Protein AF-A0A956GZQ5-F1 (afdb_monomer_lite)

Secondary structure (DSSP, 8-state):
--------SGGGSTTHHHHHHHHHHHHHHHHHHH-SSS-GGGHHHHHHHHHHHHHHHHHHTT---SSSSHHHHHHS--GGG--HHHHHHHHHHHHHHHH--S---HHHHHHHHHHHHHHHHHHHHHHS-S--S-SSHHHHHHHHHHHHHHHHHHHHHHH----SB-SSEEEEEESSSSS-SPPEEEEES------TTS-SSTTS-SSS-EEEEE-----SS--EEEEEEE-SS-EEEEETTEEEEEESS--TTT---SEEEEEEE-

Radius of gyration: 36.57 Å; chains: 1; bounding box: 77×60×83 Å

Foldseek 3Di:
DDDDDPDPDLVPFFLSVLLVLLVVLLVVLVVLLPDPPRDNCVSLVSLLSNLLSLLNSCVRLVQDFPDSHNLSSLVGPRPLCPDVVSSVVLNVLNVCSVPDDDDDDSVNSVVSSVNSVVRSVSVCCSRSNDDPPPPVVCVVVVVVVCCVVVVVVVVVVVVPPPQADDAFKWKWKFLAQPPPDHTRTHHDNDPDDDQPQHAPDPVHHSPRMDMDIDGDDDDPDWDKDKDWWADVPADWDDDPNHTFDGQRDQDPVPRHGTTDMGIDTD

Structure (mmCIF, N/CA/C/O backbone):
data_AF-A0A956GZQ5-F1
#
_entry.id   AF-A0A956GZQ5-F1
#
loop_
_atom_site.group_PDB
_atom_site.id
_atom_site.type_symbol
_atom_site.label_atom_id
_atom_site.label_alt_id
_atom_site.label_comp_id
_atom_site.label_asym_id
_atom_site.label_entity_id
_atom_site.label_seq_id
_atom_site.pdbx_PDB_ins_code
_atom_site.Cartn_x
_atom_site.Cartn_y
_atom_site.Cartn_z
_atom_site.occupancy
_atom_site.B_iso_or_equiv
_atom_site.auth_seq_id
_atom_site.auth_comp_id
_atom_site.auth_asym_id
_atom_site.auth_atom_id
_atom_site.pdbx_PDB_model_num
ATOM 1 N N . MET A 1 1 ? -37.841 -27.015 36.465 1.00 39.06 1 MET A N 1
ATOM 2 C CA . MET A 1 1 ? -37.048 -25.766 36.419 1.00 39.06 1 MET A CA 1
ATOM 3 C C . MET A 1 1 ? -36.470 -25.635 35.020 1.00 39.06 1 MET A C 1
ATOM 5 O O . MET A 1 1 ? -35.537 -26.353 34.687 1.00 39.06 1 MET A O 1
ATOM 9 N N . ALA A 1 2 ? -37.103 -24.833 34.162 1.00 37.41 2 ALA A N 1
ATOM 10 C CA . ALA A 1 2 ? -36.635 -24.621 32.797 1.00 37.41 2 ALA A CA 1
ATOM 11 C C . ALA A 1 2 ? -35.455 -23.642 32.828 1.00 37.41 2 ALA A C 1
ATOM 13 O O . ALA A 1 2 ? -35.625 -22.486 33.207 1.00 37.41 2 ALA A O 1
ATOM 14 N N . ALA A 1 3 ? -34.265 -24.124 32.473 1.00 44.69 3 ALA A N 1
ATOM 15 C CA . ALA A 1 3 ? -33.096 -23.282 32.273 1.00 44.69 3 ALA A CA 1
ATOM 16 C C . ALA A 1 3 ? -33.361 -22.355 31.077 1.00 44.69 3 ALA A C 1
ATOM 18 O O . ALA A 1 3 ? -33.499 -22.811 29.939 1.00 44.69 3 ALA A O 1
ATOM 19 N N . THR A 1 4 ? -33.480 -21.059 31.346 1.00 41.28 4 THR A N 1
ATOM 20 C CA . THR A 1 4 ? -33.568 -20.005 30.338 1.00 41.28 4 THR A CA 1
ATOM 21 C C . THR A 1 4 ? -32.307 -20.045 29.483 1.00 41.28 4 THR A C 1
ATOM 23 O O . THR A 1 4 ? -31.194 -19.794 29.934 1.00 41.28 4 THR A O 1
ATOM 26 N N . LYS A 1 5 ? -32.487 -20.444 28.226 1.00 45.81 5 LYS A N 1
ATOM 27 C CA . LYS A 1 5 ? -31.436 -20.540 27.217 1.00 45.81 5 LYS A CA 1
ATOM 28 C C . LYS A 1 5 ? -30.941 -19.123 26.919 1.00 45.81 5 LYS A C 1
ATOM 30 O O . LYS A 1 5 ? -31.668 -18.354 26.297 1.00 45.81 5 LYS A O 1
ATOM 35 N N . GLU A 1 6 ? -29.739 -18.783 27.383 1.00 48.59 6 GLU A N 1
ATOM 36 C CA . GLU A 1 6 ? -29.129 -17.474 27.129 1.00 48.59 6 GLU A CA 1
ATOM 37 C C . GLU A 1 6 ? -29.106 -17.150 25.620 1.00 48.59 6 GLU A C 1
ATOM 39 O O . GLU A 1 6 ? -28.840 -18.038 24.793 1.00 48.59 6 GLU A O 1
ATOM 44 N N . PRO A 1 7 ? -29.397 -15.895 25.235 1.00 48.44 7 PRO A N 1
ATOM 45 C CA . PRO A 1 7 ? -29.453 -15.490 23.839 1.00 48.44 7 PRO A CA 1
ATOM 46 C C . PRO A 1 7 ? -28.076 -15.637 23.168 1.00 48.44 7 PRO A C 1
ATOM 48 O O . PRO A 1 7 ? -27.086 -15.035 23.574 1.00 48.44 7 PRO A O 1
ATOM 51 N N . ARG A 1 8 ? -28.003 -16.458 22.111 1.00 58.84 8 ARG A N 1
ATOM 52 C CA . ARG A 1 8 ? -26.746 -16.934 21.491 1.00 58.84 8 ARG A CA 1
ATOM 53 C C . ARG A 1 8 ? -26.055 -15.948 20.528 1.00 58.84 8 ARG A C 1
ATOM 55 O O . ARG A 1 8 ? -25.190 -16.370 19.766 1.00 58.84 8 ARG A O 1
ATOM 62 N N . GLY A 1 9 ? -26.399 -14.661 20.534 1.00 67.94 9 GLY A N 1
ATOM 63 C CA . GLY A 1 9 ? -25.821 -13.668 19.619 1.00 67.94 9 GLY A CA 1
ATOM 64 C C . GLY A 1 9 ? -25.492 -12.347 20.309 1.00 67.94 9 GLY A C 1
ATOM 65 O O . GLY A 1 9 ? -26.241 -11.908 21.175 1.00 67.94 9 GLY A O 1
ATOM 66 N N . LEU A 1 10 ? -24.395 -11.696 19.898 1.00 67.50 10 LEU A N 1
ATOM 67 C CA . LEU A 1 10 ? -24.017 -10.347 20.357 1.00 67.50 10 LEU A CA 1
ATOM 68 C C . LEU A 1 10 ? -25.160 -9.336 20.166 1.00 67.50 10 LEU A C 1
ATOM 70 O O . LEU A 1 10 ? -25.406 -8.529 21.051 1.00 67.50 10 LEU A O 1
ATOM 74 N N . SER A 1 11 ? -25.909 -9.458 19.065 1.00 71.44 11 SER A N 1
ATOM 75 C CA . SER A 1 11 ? -27.071 -8.621 18.738 1.00 71.44 11 SER A CA 1
ATOM 76 C C . SER A 1 11 ? -28.243 -8.732 19.708 1.00 71.44 11 SER A C 1
ATOM 78 O O . SER A 1 11 ? -29.084 -7.842 19.741 1.00 71.44 11 SER A O 1
ATOM 80 N N . ALA A 1 12 ? -28.311 -9.811 20.484 1.00 74.81 12 ALA A N 1
ATOM 81 C CA . ALA A 1 12 ? -29.378 -10.046 21.445 1.00 74.81 12 ALA A CA 1
ATOM 82 C C . ALA A 1 12 ? -28.996 -9.604 22.869 1.00 74.81 12 ALA A C 1
ATOM 84 O O . ALA A 1 12 ? -29.760 -9.831 23.807 1.00 74.81 12 ALA A O 1
ATOM 85 N N . ARG A 1 13 ? -27.815 -8.994 23.046 1.00 82.06 13 ARG A N 1
ATOM 86 C CA . ARG A 1 13 ? -27.407 -8.428 24.332 1.00 82.06 13 ARG A CA 1
ATOM 87 C C . ARG A 1 13 ? -28.081 -7.077 24.574 1.00 82.06 13 ARG A C 1
ATOM 89 O O . ARG A 1 13 ? -28.112 -6.252 23.657 1.00 82.06 13 ARG A O 1
ATOM 96 N N . PRO A 1 14 ? -28.565 -6.819 25.800 1.00 85.38 14 PRO A N 1
ATOM 97 C CA . PRO A 1 14 ? -29.096 -5.513 26.167 1.00 85.38 14 PRO A CA 1
ATOM 98 C C . PRO A 1 14 ? -28.073 -4.399 25.903 1.00 85.38 14 PRO A C 1
ATOM 100 O O . PRO A 1 14 ? -26.906 -4.527 26.269 1.00 85.38 14 PRO A O 1
ATOM 103 N N . GLY A 1 15 ? -28.503 -3.331 25.229 1.00 87.50 15 GLY A N 1
ATOM 104 C CA . GLY A 1 15 ? -27.670 -2.166 24.912 1.00 87.50 15 GLY A CA 1
ATOM 105 C C . GLY A 1 15 ? -26.736 -2.315 23.705 1.00 87.50 15 GLY A C 1
ATOM 106 O O . GLY A 1 15 ? -26.101 -1.338 23.320 1.00 87.50 15 GLY A O 1
ATOM 107 N N . TRP A 1 16 ? -26.654 -3.487 23.061 1.00 88.38 16 TRP A N 1
ATOM 108 C CA . TRP A 1 16 ? -25.771 -3.679 21.900 1.00 88.38 16 TRP A CA 1
ATOM 109 C C . TRP A 1 16 ? -26.168 -2.823 20.690 1.00 88.38 16 TRP A C 1
ATOM 111 O O . TRP A 1 16 ? -25.306 -2.222 20.054 1.00 88.38 16 TRP A O 1
ATOM 121 N N . SER A 1 17 ? -27.464 -2.738 20.376 1.00 89.00 17 SER A N 1
ATOM 122 C CA . SER A 1 17 ? -27.963 -1.909 19.270 1.00 89.00 17 SER A CA 1
ATOM 123 C C . SER A 1 17 ? -27.638 -0.429 19.466 1.00 89.00 17 SER A C 1
ATOM 125 O O . SER A 1 17 ? -27.215 0.238 18.524 1.00 89.00 17 SER A O 1
ATOM 127 N N . ASP A 1 18 ? -27.793 0.070 20.691 1.00 91.25 18 ASP A N 1
ATOM 128 C CA . ASP A 1 18 ? -27.530 1.470 21.022 1.00 91.25 18 ASP A CA 1
ATOM 129 C C . ASP A 1 18 ? -26.026 1.756 21.078 1.00 91.25 18 ASP A C 1
ATOM 131 O O . ASP A 1 18 ? -25.588 2.822 20.656 1.00 91.25 18 ASP A O 1
ATOM 135 N N . LEU A 1 19 ? -25.209 0.776 21.485 1.00 90.25 19 LEU A N 1
ATOM 136 C CA . LEU A 1 19 ? -23.753 0.868 21.388 1.00 90.25 19 LEU A CA 1
ATOM 137 C C . LEU A 1 19 ? -23.287 0.966 19.925 1.00 90.25 19 LEU A C 1
ATOM 139 O O . LEU A 1 19 ? -22.414 1.778 19.623 1.00 90.25 19 LEU A O 1
ATOM 143 N N . CYS A 1 20 ? -23.865 0.169 19.017 1.00 90.50 20 CYS A N 1
ATOM 144 C CA . CYS A 1 20 ? -23.585 0.281 17.582 1.00 90.50 20 CYS A CA 1
ATOM 145 C C . CYS A 1 20 ? -23.987 1.658 17.046 1.00 90.50 20 CYS A C 1
ATOM 147 O O . CYS A 1 20 ? -23.171 2.310 16.401 1.00 90.50 20 CYS A O 1
ATOM 149 N N . ARG A 1 21 ? -25.189 2.140 17.394 1.00 93.31 21 ARG A N 1
ATOM 150 C CA . ARG A 1 21 ? -25.633 3.493 17.033 1.00 93.31 21 ARG A CA 1
ATOM 151 C C . ARG A 1 21 ? -24.657 4.555 17.542 1.00 93.31 21 ARG A C 1
ATOM 153 O O . ARG A 1 21 ? -24.277 5.434 16.781 1.00 93.31 21 ARG A O 1
ATOM 160 N N . ALA A 1 22 ? -24.205 4.458 18.793 1.00 93.44 22 ALA A N 1
ATOM 161 C CA . ALA A 1 22 ? -23.206 5.375 19.332 1.00 93.44 22 ALA A CA 1
ATOM 162 C C . ALA A 1 22 ? -21.916 5.340 18.492 1.00 93.44 22 ALA A C 1
ATOM 164 O O . ALA A 1 22 ? -21.412 6.385 18.086 1.00 93.44 22 ALA A O 1
ATOM 165 N N . ALA A 1 23 ? -21.393 4.154 18.175 1.00 93.50 23 ALA A N 1
ATOM 166 C CA . ALA A 1 23 ? -20.194 4.025 17.349 1.00 93.50 23 ALA A CA 1
ATOM 167 C C . ALA A 1 23 ? -20.344 4.681 15.962 1.00 93.50 23 ALA A C 1
ATOM 169 O O . ALA A 1 23 ? -19.419 5.371 15.524 1.00 93.50 23 ALA A O 1
ATOM 170 N N . ASP A 1 24 ? -21.500 4.511 15.316 1.00 93.50 24 ASP A N 1
ATOM 171 C CA . ASP A 1 24 ? -21.804 5.102 14.009 1.00 93.50 24 ASP A CA 1
ATOM 172 C C . ASP A 1 24 ? -21.870 6.639 14.082 1.00 93.50 24 ASP A C 1
ATOM 174 O O . ASP A 1 24 ? -21.240 7.327 13.275 1.00 93.50 24 ASP A O 1
ATOM 178 N N . GLU A 1 25 ? -22.542 7.190 15.097 1.00 97.31 25 GLU A N 1
ATOM 179 C CA . GLU A 1 25 ? -22.639 8.641 15.316 1.00 97.31 25 GLU A CA 1
ATOM 180 C C . GLU A 1 25 ? -21.269 9.279 15.589 1.00 97.31 25 GLU A C 1
ATOM 182 O O . GLU A 1 25 ? -20.919 10.319 15.025 1.00 97.31 25 GLU A O 1
ATOM 187 N N . LEU A 1 26 ? -20.435 8.631 16.409 1.00 96.81 26 LEU A N 1
ATOM 188 C CA . LEU A 1 26 ? -19.075 9.113 16.650 1.00 96.81 26 LEU A CA 1
ATOM 189 C C . LEU A 1 26 ? -18.230 9.078 15.373 1.00 96.81 26 LEU A C 1
ATOM 191 O O . LEU A 1 26 ? -17.434 9.988 15.134 1.00 96.81 26 LEU A O 1
ATOM 195 N N . HIS A 1 27 ? -18.386 8.038 14.555 1.00 94.00 27 HIS A N 1
ATOM 196 C CA . HIS A 1 27 ? -17.662 7.938 13.296 1.00 94.00 27 HIS A CA 1
ATOM 197 C C . HIS A 1 27 ? -18.054 9.060 12.326 1.00 94.00 27 HIS A C 1
ATOM 199 O O . HIS A 1 27 ? -17.166 9.702 11.762 1.00 94.00 27 HIS A O 1
ATOM 205 N N . ALA A 1 28 ? -19.352 9.350 12.197 1.00 93.75 28 ALA A N 1
ATOM 206 C CA . ALA A 1 28 ? -19.848 10.467 11.396 1.00 93.75 28 ALA A CA 1
ATOM 207 C C . ALA A 1 28 ? -19.271 11.810 11.877 1.00 93.75 28 ALA A C 1
ATOM 209 O O . ALA A 1 28 ? -18.740 12.582 11.076 1.00 93.75 28 ALA A O 1
ATOM 210 N N . ALA A 1 29 ? -19.280 12.057 13.193 1.00 95.94 29 ALA A N 1
ATOM 211 C CA . ALA A 1 29 ? -18.689 13.261 13.777 1.00 95.94 29 ALA A CA 1
ATOM 212 C C . ALA A 1 29 ? -17.188 13.397 13.464 1.00 95.94 29 ALA A C 1
ATOM 214 O O . ALA A 1 29 ? -16.717 14.479 13.120 1.00 95.94 29 ALA A O 1
ATOM 215 N N . GLU A 1 30 ? -16.416 12.314 13.578 1.00 95.44 30 GLU A N 1
ATOM 216 C CA . GLU A 1 30 ? -14.976 12.340 13.308 1.00 95.44 30 GLU A CA 1
ATOM 217 C C . GLU A 1 30 ? -14.649 12.585 11.830 1.00 95.44 30 GLU A C 1
ATOM 219 O O . GLU A 1 30 ? -13.701 13.322 11.558 1.00 95.44 30 GLU A O 1
ATOM 224 N N . ILE A 1 31 ? -15.428 12.023 10.897 1.00 93.56 31 ILE A N 1
ATOM 225 C CA . ILE A 1 31 ? -15.284 12.294 9.456 1.00 93.56 31 ILE A CA 1
ATOM 226 C C . ILE A 1 31 ? -15.493 13.785 9.184 1.00 93.56 31 ILE A C 1
ATOM 228 O O . ILE A 1 31 ? -14.640 14.426 8.571 1.00 93.56 31 ILE A O 1
ATOM 232 N N . LEU A 1 32 ? -16.580 14.359 9.706 1.00 92.69 32 LEU A N 1
ATOM 233 C CA . LEU A 1 32 ? -16.893 15.780 9.528 1.00 92.69 32 LEU A CA 1
ATOM 234 C C . LEU A 1 32 ? -15.812 16.700 10.116 1.00 92.69 32 LEU A C 1
ATOM 236 O O . LEU A 1 32 ? -15.568 17.776 9.589 1.00 92.69 32 LEU A O 1
ATOM 240 N N . LEU A 1 33 ? -15.127 16.284 11.186 1.00 92.44 33 LEU A N 1
ATOM 241 C CA . LEU A 1 33 ? -14.029 17.053 11.792 1.00 92.44 33 LEU A CA 1
ATOM 242 C C . LEU A 1 33 ? -12.674 16.897 11.082 1.00 92.44 33 LEU A C 1
ATOM 244 O O . LEU A 1 33 ? -11.725 17.621 11.420 1.00 92.44 33 LEU A O 1
ATOM 248 N N . GLN A 1 34 ? -12.553 15.930 10.171 1.00 91.50 34 GLN A N 1
ATOM 249 C CA . GLN A 1 34 ? -11.381 15.731 9.313 1.00 91.50 34 GLN A CA 1
ATOM 250 C C . GLN A 1 34 ? -11.537 16.419 7.956 1.00 91.50 34 GLN A C 1
ATOM 252 O O . GLN A 1 34 ? -10.526 16.750 7.338 1.00 91.50 34 GLN A O 1
ATOM 257 N N . ASP A 1 35 ? -12.772 16.653 7.514 1.00 88.94 35 ASP A N 1
ATOM 258 C CA . ASP A 1 35 ? -13.066 17.390 6.292 1.00 88.94 35 ASP A CA 1
ATOM 259 C C . ASP A 1 35 ? -12.698 18.883 6.461 1.00 88.94 35 ASP A C 1
ATOM 261 O O . ASP A 1 35 ? -13.257 19.562 7.326 1.00 88.94 35 ASP A O 1
ATOM 265 N N . PRO A 1 36 ? -11.754 19.422 5.663 1.00 85.62 36 PRO A N 1
ATOM 266 C CA . PRO A 1 36 ? -11.340 20.821 5.760 1.00 85.62 36 PRO A CA 1
ATOM 267 C C . PRO A 1 36 ? -12.412 21.817 5.284 1.00 85.62 36 PRO A C 1
ATOM 269 O O . PRO A 1 36 ? -12.286 23.009 5.567 1.00 85.62 36 PRO A O 1
ATOM 272 N N . VAL A 1 37 ? -13.433 21.357 4.556 1.00 86.12 37 VAL A N 1
ATOM 273 C CA . VAL A 1 37 ? -14.519 22.183 4.001 1.00 86.12 37 VAL A CA 1
ATOM 274 C C . VAL A 1 37 ? -15.753 22.167 4.908 1.00 86.12 37 VAL A C 1
ATOM 276 O O . VAL A 1 37 ? -16.531 23.125 4.919 1.00 86.12 37 VAL A O 1
ATOM 279 N N . ALA A 1 38 ? -15.937 21.115 5.708 1.00 86.06 38 ALA A N 1
ATOM 280 C CA . ALA A 1 38 ? -17.057 21.018 6.633 1.00 86.06 38 ALA A CA 1
ATOM 281 C C . ALA A 1 38 ? -16.875 21.953 7.841 1.00 86.06 38 ALA A C 1
ATOM 283 O O . ALA A 1 38 ? -15.867 21.933 8.549 1.00 86.06 38 ALA A O 1
ATOM 284 N N . ALA A 1 39 ? -17.894 22.765 8.129 1.00 89.00 39 ALA A N 1
ATOM 285 C CA . ALA A 1 39 ? -17.895 23.594 9.329 1.00 89.00 39 ALA A CA 1
ATOM 286 C C . ALA A 1 39 ? -17.942 22.701 10.588 1.00 89.00 39 ALA A C 1
ATOM 288 O O . ALA A 1 39 ? -18.842 21.870 10.674 1.00 89.00 39 ALA A O 1
ATOM 289 N N . PRO A 1 40 ? -17.094 22.900 11.620 1.00 88.62 40 PRO A N 1
ATOM 290 C CA . PRO A 1 40 ? -17.037 22.018 12.795 1.00 88.62 40 PRO A CA 1
ATOM 291 C C . PRO A 1 40 ? -18.379 21.790 13.502 1.00 88.62 40 PRO A C 1
ATOM 293 O O . PRO A 1 40 ? -18.601 20.734 14.091 1.00 88.62 40 PRO A O 1
ATOM 296 N N . ARG A 1 41 ? -19.289 22.768 13.424 1.00 89.38 41 ARG A N 1
ATOM 297 C CA . ARG A 1 41 ? -20.652 22.684 13.967 1.00 89.38 41 ARG A CA 1
ATOM 298 C C . ARG A 1 41 ? -21.483 21.536 13.387 1.00 89.38 41 ARG A C 1
ATOM 300 O O . ARG A 1 41 ? -22.381 21.054 14.065 1.00 89.38 41 ARG A O 1
ATOM 307 N N . THR A 1 42 ? -21.189 21.057 12.176 1.00 92.50 42 THR A N 1
ATOM 308 C CA . THR A 1 42 ? -21.928 19.936 11.565 1.00 92.50 42 THR A CA 1
ATOM 309 C C . THR A 1 42 ? -21.724 18.626 12.326 1.00 92.50 42 THR A C 1
ATOM 311 O O . THR A 1 42 ? -22.604 17.773 12.312 1.00 92.50 42 THR A O 1
ATOM 314 N N . ALA A 1 43 ? -20.616 18.483 13.062 1.00 93.69 43 ALA A N 1
ATOM 315 C CA . ALA A 1 43 ? -20.360 17.327 13.919 1.00 93.69 43 ALA A CA 1
ATOM 316 C C . ALA A 1 43 ? -21.125 17.372 15.258 1.00 93.69 43 ALA A C 1
ATOM 318 O O . ALA A 1 43 ? -21.222 16.356 15.943 1.00 93.69 43 ALA A O 1
ATOM 319 N N . LEU A 1 44 ? -21.665 18.530 15.657 1.00 93.00 44 LEU A N 1
ATOM 320 C CA . LEU A 1 44 ? -22.360 18.716 16.934 1.00 93.00 44 LEU A CA 1
ATOM 321 C C . LEU A 1 44 ? -23.590 17.806 17.121 1.00 93.00 44 LEU A C 1
ATOM 323 O O . LEU A 1 44 ? -23.651 17.146 18.162 1.00 93.00 44 LEU A O 1
ATOM 327 N N . PRO A 1 45 ? -24.546 17.711 16.170 1.00 94.69 45 PRO A N 1
ATOM 328 C CA . PRO A 1 45 ? -25.686 16.802 16.314 1.00 94.69 45 PRO A CA 1
ATOM 329 C C . PRO A 1 45 ? -25.248 15.341 16.467 1.00 94.69 45 PRO A C 1
ATOM 331 O O . PRO A 1 45 ? -25.776 14.644 17.327 1.00 94.69 45 PRO A O 1
ATOM 334 N N . HIS A 1 46 ? -24.227 14.910 15.723 1.00 96.25 46 HIS A N 1
ATOM 335 C CA . HIS A 1 46 ? -23.671 13.559 15.818 1.00 96.25 46 HIS A CA 1
ATOM 336 C C . HIS A 1 46 ? -23.006 13.294 17.174 1.00 96.25 46 HIS A C 1
ATOM 338 O O . HIS A 1 46 ? -23.220 12.252 17.788 1.00 96.25 46 HIS A O 1
ATOM 344 N N . LEU A 1 47 ? -22.251 14.255 17.717 1.00 95.62 47 LEU A N 1
ATOM 345 C CA . LEU A 1 47 ? -21.690 14.116 19.064 1.00 95.62 47 LEU A CA 1
ATOM 346 C C . LEU A 1 47 ? -22.784 14.060 20.139 1.00 95.62 47 LEU A C 1
ATOM 348 O O . LEU A 1 47 ? -22.676 13.255 21.061 1.00 95.62 47 LEU A O 1
ATOM 352 N N . ARG A 1 48 ? -23.848 14.867 20.032 1.00 95.50 48 ARG A N 1
ATOM 353 C CA . ARG A 1 48 ? -24.999 14.799 20.955 1.00 95.50 48 ARG A CA 1
ATOM 354 C C . ARG A 1 48 ? -25.703 13.438 20.862 1.00 95.50 48 ARG A C 1
ATOM 356 O O . ARG A 1 48 ? -25.958 12.817 21.894 1.00 95.50 48 ARG A O 1
ATOM 363 N N . ALA A 1 49 ? -25.936 12.947 19.645 1.00 96.06 49 ALA A N 1
ATOM 364 C CA . ALA A 1 49 ? -26.539 11.639 19.392 1.00 96.06 49 ALA A CA 1
ATOM 365 C C . ALA A 1 49 ? -25.673 10.484 19.926 1.00 96.06 49 ALA A C 1
ATOM 367 O O . ALA A 1 49 ? -26.205 9.562 20.544 1.00 96.06 49 ALA A O 1
ATOM 368 N N . PHE A 1 50 ? -24.343 10.569 19.788 1.00 96.81 50 PHE A N 1
ATOM 369 C CA . PHE A 1 50 ? -23.406 9.626 20.406 1.00 96.81 50 PHE A CA 1
ATOM 370 C C . PHE A 1 50 ? -23.637 9.516 21.916 1.00 96.81 50 PHE A C 1
ATOM 372 O O . PHE A 1 50 ? -23.788 8.410 22.434 1.00 96.81 50 PHE A O 1
ATOM 379 N N . TRP A 1 51 ? -23.669 10.648 22.628 1.00 95.31 51 TRP A N 1
ATOM 380 C CA . TRP A 1 51 ? -23.802 10.644 24.087 1.00 95.31 51 TRP A CA 1
ATOM 381 C C . TRP A 1 51 ? -25.144 10.069 24.534 1.00 95.31 51 TRP A C 1
ATOM 383 O O . TRP A 1 51 ? -25.181 9.281 25.478 1.00 95.31 51 TRP A O 1
ATOM 393 N N . GLN A 1 52 ? -26.225 10.409 23.830 1.00 95.00 52 GLN A N 1
ATOM 394 C CA . GLN A 1 52 ? -27.557 9.848 24.075 1.00 95.00 52 GLN A CA 1
ATOM 395 C C . GLN A 1 52 ? -27.582 8.330 23.860 1.00 95.00 52 GLN A C 1
ATOM 397 O O . GLN A 1 52 ? -28.023 7.593 24.741 1.00 95.00 52 GLN A O 1
ATOM 402 N N . ALA A 1 53 ? -27.053 7.849 22.734 1.00 93.56 53 ALA A N 1
ATOM 403 C CA . ALA A 1 53 ? -27.004 6.422 22.426 1.00 93.56 53 ALA A CA 1
ATOM 404 C C . ALA A 1 53 ? -26.101 5.647 23.404 1.00 93.56 53 ALA A C 1
ATOM 406 O O . ALA A 1 53 ? -26.452 4.551 23.837 1.00 93.56 53 ALA A O 1
ATOM 407 N N . ALA A 1 54 ? -24.974 6.228 23.827 1.00 92.12 54 ALA A N 1
ATOM 408 C CA . ALA A 1 54 ? -24.091 5.630 24.828 1.00 92.12 54 ALA A CA 1
ATOM 409 C C . ALA A 1 54 ? -24.777 5.493 26.199 1.00 92.12 54 ALA A C 1
ATOM 411 O O . ALA A 1 54 ? -24.647 4.455 26.851 1.00 92.12 54 ALA A O 1
ATOM 412 N N . ALA A 1 55 ? -25.543 6.507 26.613 1.00 92.06 55 ALA A N 1
ATOM 413 C CA . ALA A 1 55 ? -26.317 6.467 27.850 1.00 92.06 55 ALA A CA 1
ATOM 414 C C . ALA A 1 55 ? -27.433 5.414 27.797 1.00 92.06 55 ALA A C 1
ATOM 416 O O . ALA A 1 55 ? -27.592 4.639 28.740 1.00 92.06 55 ALA A O 1
ATOM 417 N N . GLN A 1 56 ? -28.148 5.319 26.670 1.00 91.06 56 GLN A N 1
ATOM 418 C CA . GLN A 1 56 ? -29.156 4.280 26.428 1.00 91.06 56 GLN A CA 1
ATOM 419 C C . GLN A 1 56 ? -28.541 2.876 26.458 1.00 91.06 56 GLN A C 1
ATOM 421 O O . GLN A 1 56 ? -29.083 1.985 27.113 1.00 91.06 56 GLN A O 1
ATOM 426 N N . ALA A 1 57 ? -27.375 2.694 25.831 1.00 89.75 57 ALA A N 1
ATOM 427 C CA . ALA A 1 57 ? -26.641 1.433 25.853 1.00 89.75 57 ALA A CA 1
ATOM 428 C C . ALA A 1 57 ? -26.256 1.028 27.284 1.00 89.75 57 ALA A C 1
ATOM 430 O O . ALA A 1 57 ? -26.493 -0.110 27.693 1.00 89.75 57 ALA A O 1
ATOM 431 N N . GLY A 1 58 ? -25.705 1.965 28.063 1.00 87.69 58 GLY A N 1
ATOM 432 C CA . GLY A 1 58 ? -25.351 1.743 29.465 1.00 87.69 58 GLY A CA 1
ATOM 433 C C . GLY A 1 58 ? -26.566 1.425 30.338 1.00 87.69 58 GLY A C 1
ATOM 434 O O . GLY A 1 58 ? -26.528 0.472 31.118 1.00 87.69 58 GLY A O 1
ATOM 435 N N . ALA A 1 59 ? -27.664 2.166 30.176 1.00 86.19 59 ALA A N 1
ATOM 436 C CA . ALA A 1 59 ? -28.912 1.931 30.898 1.00 86.19 59 ALA A CA 1
ATOM 437 C C . ALA A 1 59 ? -29.503 0.547 30.584 1.00 86.19 59 ALA A C 1
ATOM 439 O O . ALA A 1 59 ? -29.837 -0.204 31.502 1.00 86.19 59 ALA A O 1
ATOM 440 N N . ALA A 1 60 ? -29.556 0.166 29.304 1.00 86.00 60 ALA A N 1
ATOM 441 C CA . ALA A 1 60 ? -30.024 -1.150 28.874 1.00 86.00 60 ALA A CA 1
ATOM 442 C C . ALA A 1 60 ? -29.129 -2.288 29.394 1.00 86.00 60 ALA A C 1
ATOM 444 O O . ALA A 1 60 ? -29.628 -3.362 29.723 1.00 86.00 60 ALA A O 1
ATOM 445 N N . ALA A 1 61 ? -27.823 -2.045 29.537 1.00 82.56 61 ALA A N 1
ATOM 446 C CA . ALA A 1 61 ? -26.871 -2.976 30.141 1.00 82.56 61 ALA A CA 1
ATOM 447 C C . ALA A 1 61 ? -26.928 -3.023 31.686 1.00 82.56 61 ALA A C 1
ATOM 449 O O . ALA A 1 61 ? -26.072 -3.647 32.314 1.00 82.56 61 ALA A O 1
ATOM 450 N N . GLY A 1 62 ? -27.915 -2.372 32.315 1.00 80.19 62 GLY A N 1
ATOM 451 C CA . GLY A 1 62 ? -28.107 -2.373 33.769 1.00 80.19 62 GLY A CA 1
ATOM 452 C C . GLY A 1 62 ? -27.185 -1.416 34.528 1.00 80.19 62 GLY A C 1
ATOM 453 O O . GLY A 1 62 ? -27.103 -1.486 35.751 1.00 80.19 62 GLY A O 1
ATOM 454 N N . GLN A 1 63 ? -26.500 -0.507 33.831 1.00 77.50 63 GLN A N 1
ATOM 455 C CA . GLN A 1 63 ? -25.575 0.465 34.419 1.00 77.50 63 GLN A CA 1
ATOM 456 C C . GLN A 1 63 ? -26.260 1.814 34.728 1.00 77.50 63 GLN A C 1
ATOM 458 O O . GLN A 1 63 ? -25.709 2.877 34.445 1.00 77.50 63 GLN A O 1
ATOM 463 N N . ALA A 1 64 ? -27.498 1.764 35.224 1.00 63.03 64 ALA A N 1
ATOM 464 C CA . ALA A 1 64 ? -28.465 2.859 35.152 1.00 63.03 64 ALA A CA 1
ATOM 465 C C . ALA A 1 64 ? -28.079 4.147 35.915 1.00 63.03 64 ALA A C 1
ATOM 467 O O . ALA A 1 64 ? -27.593 4.104 37.046 1.00 63.03 64 ALA A O 1
ATOM 468 N N . GLY A 1 65 ? -28.380 5.290 35.282 1.00 60.25 65 GLY A N 1
ATOM 469 C CA . GLY A 1 65 ? -28.669 6.572 35.937 1.00 60.25 65 GLY A CA 1
ATOM 470 C C . GLY A 1 65 ? -30.177 6.724 36.188 1.00 60.25 65 GLY A C 1
ATOM 471 O O . GLY A 1 65 ? -30.949 5.845 35.808 1.00 60.25 65 GLY A O 1
ATOM 472 N N . ALA A 1 66 ? -30.599 7.812 36.839 1.00 55.66 66 ALA A N 1
ATOM 473 C CA . ALA A 1 66 ? -32.011 8.041 37.178 1.00 55.66 66 ALA A CA 1
ATOM 474 C C . ALA A 1 66 ? -32.920 8.140 35.936 1.00 55.66 66 ALA A C 1
ATOM 476 O O . ALA A 1 66 ? -34.028 7.612 35.957 1.00 55.66 66 ALA A O 1
ATOM 477 N N . ASP A 1 67 ? -32.403 8.724 34.850 1.00 64.75 67 ASP A N 1
ATOM 478 C CA . ASP A 1 67 ? -33.053 8.829 33.547 1.00 64.75 67 ASP A CA 1
ATOM 479 C C . ASP A 1 67 ? -32.109 8.257 32.471 1.00 64.75 67 ASP A C 1
ATOM 481 O O . ASP A 1 67 ? -30.890 8.254 32.631 1.00 64.75 67 ASP A O 1
ATOM 485 N N . ALA A 1 68 ? -32.607 7.782 31.325 1.00 68.69 68 ALA A N 1
ATOM 486 C CA . ALA A 1 68 ? -31.746 7.280 30.234 1.00 68.69 68 ALA A CA 1
ATOM 487 C C . ALA A 1 68 ? -30.939 8.393 29.509 1.00 68.69 68 ALA A C 1
ATOM 489 O O . ALA A 1 68 ? -30.541 8.238 28.354 1.00 68.69 68 ALA A O 1
ATOM 490 N N . GLY A 1 69 ? -30.739 9.538 30.170 1.00 86.56 69 GLY A N 1
ATOM 491 C CA . GLY A 1 69 ? -30.029 10.709 29.676 1.00 86.56 69 GLY A CA 1
ATOM 492 C C . GLY A 1 69 ? -28.534 10.695 30.036 1.00 86.56 69 GLY A C 1
ATOM 493 O O . GLY A 1 69 ? -28.169 10.189 31.103 1.00 86.56 69 GLY A O 1
ATOM 494 N N . PRO A 1 70 ? -27.661 11.294 29.201 1.00 90.38 70 PRO A N 1
ATOM 495 C CA . PRO A 1 70 ? -26.209 11.241 29.388 1.00 90.38 70 PRO A CA 1
ATOM 496 C C . PRO A 1 70 ? -25.716 11.816 30.716 1.00 90.38 70 PRO A C 1
ATOM 498 O O . PRO A 1 70 ? -24.840 11.221 31.337 1.00 90.38 70 PRO A O 1
ATOM 501 N N . GLU A 1 71 ? -26.279 12.937 31.176 1.00 90.94 71 GLU A N 1
ATOM 502 C CA . GLU A 1 71 ? -25.847 13.563 32.432 1.00 90.94 71 GLU A CA 1
ATOM 503 C C . GLU A 1 71 ? -26.126 12.675 33.643 1.00 90.94 71 GLU A C 1
ATOM 505 O O . GLU A 1 71 ? -25.200 12.310 34.367 1.00 90.94 71 GLU A O 1
ATOM 510 N N . SER A 1 72 ? -27.383 12.261 33.821 1.00 88.50 72 SER A N 1
ATOM 511 C CA . SER A 1 72 ? -27.779 11.438 34.969 1.00 88.50 72 SER A CA 1
ATOM 512 C C . SER A 1 72 ? -27.063 10.080 34.988 1.00 88.50 72 SER A C 1
ATOM 514 O O . SER A 1 72 ? -26.740 9.548 36.052 1.00 88.50 72 SER A O 1
ATOM 516 N N . TRP A 1 73 ? -26.749 9.537 33.808 1.00 88.94 73 TRP A N 1
ATOM 517 C CA . TRP A 1 73 ? -25.979 8.308 33.666 1.00 88.94 73 TRP A CA 1
ATOM 518 C C . TRP A 1 73 ? -24.514 8.475 34.097 1.00 88.94 73 TRP A C 1
ATOM 520 O O . TRP A 1 73 ? -23.985 7.623 34.813 1.00 88.94 73 TRP A O 1
ATOM 530 N N . LEU A 1 74 ? -23.860 9.580 33.721 1.00 88.81 74 LEU A N 1
ATOM 531 C CA . LEU A 1 74 ? -22.481 9.879 34.130 1.00 88.81 74 LEU A CA 1
ATOM 532 C C . LEU A 1 74 ? -22.373 10.236 35.625 1.00 88.81 74 LEU A C 1
ATOM 534 O O . LEU A 1 74 ? -21.366 9.919 36.272 1.00 88.81 74 LEU A O 1
ATOM 538 N N . GLU A 1 75 ? -23.397 10.879 36.187 1.00 87.62 75 GLU A N 1
ATOM 539 C CA . GLU A 1 75 ? -23.478 11.199 37.618 1.00 87.62 75 GLU A CA 1
ATOM 540 C C . GLU A 1 75 ? -23.624 9.934 38.482 1.00 87.62 75 GLU A C 1
ATOM 542 O O . GLU A 1 75 ? -23.049 9.855 39.576 1.00 87.62 75 GLU A O 1
ATOM 547 N N . GLY A 1 76 ? -24.284 8.899 37.950 1.00 80.25 76 GLY A N 1
ATOM 548 C CA . GLY A 1 76 ? -24.425 7.586 38.578 1.00 80.25 76 GLY A CA 1
ATOM 549 C C . GLY A 1 76 ? -23.089 6.908 38.911 1.00 80.25 76 GLY A C 1
ATOM 550 O O . GLY A 1 76 ? -22.087 7.059 38.212 1.00 80.25 76 GLY A O 1
ATOM 551 N N . ALA A 1 77 ? -23.055 6.132 40.001 1.00 69.25 77 ALA A N 1
ATOM 552 C CA . ALA A 1 77 ? -21.860 5.437 40.492 1.00 69.25 77 ALA A CA 1
ATOM 553 C C . ALA A 1 77 ? -21.495 4.202 39.639 1.00 69.25 77 ALA A C 1
ATOM 555 O O . ALA A 1 77 ? -21.511 3.069 40.112 1.00 69.25 77 ALA A O 1
ATOM 556 N N . ASN A 1 78 ? -21.153 4.424 38.370 1.00 73.50 78 ASN A N 1
ATOM 557 C CA . ASN A 1 78 ? -20.822 3.368 37.421 1.00 73.50 78 ASN A CA 1
ATOM 558 C C . ASN A 1 78 ? -19.300 3.179 37.299 1.00 73.50 78 ASN A C 1
ATOM 560 O O . ASN A 1 78 ? -18.590 4.008 36.723 1.00 73.50 78 ASN A O 1
ATOM 564 N N . ALA A 1 79 ? -18.801 2.060 37.832 1.00 71.25 79 ALA A N 1
ATOM 565 C CA . ALA A 1 79 ? -17.380 1.715 37.814 1.00 71.25 79 ALA A CA 1
ATOM 566 C C . ALA A 1 79 ? -16.816 1.512 36.393 1.00 71.25 79 ALA A C 1
ATOM 568 O O . ALA A 1 79 ? -15.635 1.783 36.170 1.00 71.25 79 ALA A O 1
ATOM 569 N N . ALA A 1 80 ? -17.646 1.110 35.420 1.00 72.62 80 ALA A N 1
ATOM 570 C CA . ALA A 1 80 ? -17.227 0.900 34.030 1.00 72.62 80 ALA A CA 1
ATOM 571 C C . ALA A 1 80 ? -16.809 2.206 33.326 1.00 72.62 80 ALA A C 1
ATOM 573 O O . ALA A 1 80 ? -15.983 2.203 32.411 1.00 72.62 80 ALA A O 1
ATOM 574 N N . LEU A 1 81 ? -17.327 3.350 33.785 1.00 78.12 81 LEU A N 1
ATOM 575 C CA . LEU A 1 81 ? -17.019 4.671 33.224 1.00 78.12 81 LEU A CA 1
ATOM 576 C C . LEU A 1 81 ? -15.701 5.240 33.771 1.00 78.12 81 LEU A C 1
ATOM 578 O O . LEU A 1 81 ? -15.095 6.130 33.162 1.00 78.12 81 LEU A O 1
ATOM 582 N N . GLY A 1 82 ? -15.196 4.669 34.868 1.00 84.25 82 GLY A N 1
ATOM 583 C CA . GLY A 1 82 ? -13.934 5.029 35.503 1.00 84.25 82 GLY A CA 1
ATOM 584 C C . GLY A 1 82 ? -14.091 5.735 36.850 1.00 84.25 82 GLY A C 1
ATOM 585 O O . GLY A 1 82 ? -15.125 5.651 37.514 1.00 84.25 82 GLY A O 1
ATOM 586 N N . SER A 1 83 ? -13.031 6.423 37.281 1.00 88.62 83 SER A N 1
ATOM 587 C CA . SER A 1 83 ? -13.012 7.130 38.568 1.00 88.62 83 SER A CA 1
ATOM 588 C C . SER A 1 83 ? -14.010 8.296 38.601 1.00 88.62 83 SER A C 1
ATOM 590 O O . SER A 1 83 ? -14.444 8.796 37.564 1.00 88.62 83 SER A O 1
ATOM 592 N N . ALA A 1 84 ? -14.351 8.785 39.799 1.00 86.56 84 ALA A N 1
ATOM 593 C CA . ALA A 1 84 ? -15.229 9.951 39.950 1.00 86.56 84 ALA A CA 1
ATOM 594 C C . ALA A 1 84 ? -14.701 11.195 39.206 1.00 86.56 84 ALA A C 1
ATOM 596 O O . ALA A 1 84 ? -15.484 11.933 38.614 1.00 86.56 84 ALA A O 1
ATOM 597 N N . GLY A 1 85 ? -13.375 11.389 39.176 1.00 89.31 85 GLY A N 1
ATOM 598 C CA . GLY A 1 85 ? -12.741 12.451 38.389 1.00 89.31 85 GLY A CA 1
ATOM 599 C C . GLY A 1 85 ? -12.970 12.276 36.887 1.00 89.31 85 GLY A C 1
ATOM 600 O O . GLY A 1 85 ? -13.410 13.208 36.225 1.00 89.31 85 GLY A O 1
ATOM 601 N N . GLN A 1 86 ? -12.790 11.058 36.367 1.00 89.81 86 GLN A N 1
ATOM 602 C CA . GLN A 1 86 ? -13.038 10.763 34.951 1.00 89.81 86 GLN A CA 1
ATOM 603 C C . GLN A 1 86 ? -14.506 10.976 34.566 1.00 89.81 86 GLN A C 1
ATOM 605 O O . GLN A 1 86 ? -14.781 11.539 33.511 1.00 89.81 86 GLN A O 1
ATOM 610 N N . ARG A 1 87 ? -15.455 10.574 35.420 1.00 90.38 87 ARG A N 1
ATOM 611 C CA . ARG A 1 87 ? -16.887 10.829 35.188 1.00 90.38 87 ARG A CA 1
ATOM 612 C C . ARG A 1 87 ? -17.203 12.326 35.171 1.00 90.38 87 ARG A C 1
ATOM 614 O O . ARG A 1 87 ? -17.931 12.773 34.291 1.00 90.38 87 ARG A O 1
ATOM 621 N N . LYS A 1 88 ? -16.596 13.111 36.070 1.00 91.88 88 LYS A N 1
ATOM 622 C CA . LYS A 1 88 ? -16.724 14.578 36.087 1.00 91.88 88 LYS A CA 1
ATOM 623 C C . LYS A 1 88 ? -16.177 15.224 34.808 1.00 91.88 88 LYS A C 1
ATOM 625 O O . LYS A 1 88 ? -16.810 16.133 34.277 1.00 91.88 88 LYS A O 1
ATOM 630 N N . ASP A 1 89 ? -15.049 14.737 34.293 1.00 92.88 89 ASP A N 1
ATOM 631 C CA . ASP A 1 89 ? -14.477 15.223 33.032 1.00 92.88 89 ASP A CA 1
ATOM 632 C C . ASP A 1 89 ? -15.393 14.914 31.836 1.00 92.88 89 ASP A C 1
ATOM 634 O O . ASP A 1 89 ? -15.620 15.776 30.987 1.00 92.88 89 ASP A O 1
ATOM 638 N N . LEU A 1 90 ? -15.968 13.706 31.779 1.00 93.06 90 LEU A N 1
ATOM 639 C CA . LEU A 1 90 ? -16.939 13.334 30.742 1.00 93.06 90 LEU A CA 1
ATOM 640 C C . LEU A 1 90 ? -18.209 14.193 30.830 1.00 93.06 90 LEU A C 1
ATOM 642 O O . LEU A 1 90 ? -18.698 14.666 29.806 1.00 93.06 90 LEU A O 1
ATOM 646 N N . LEU A 1 91 ? -18.698 14.463 32.043 1.00 93.06 91 LEU A N 1
ATOM 647 C CA . LEU A 1 91 ? -19.868 15.314 32.271 1.00 93.06 91 LEU A CA 1
ATOM 648 C C . LEU A 1 91 ? -19.628 16.751 31.790 1.00 93.06 91 LEU A C 1
ATOM 650 O O . LEU A 1 91 ? -20.511 17.357 31.187 1.00 93.06 91 LEU A O 1
ATOM 654 N N . ALA A 1 92 ? -18.415 17.281 31.979 1.00 93.56 92 ALA A N 1
ATOM 655 C CA . ALA A 1 92 ? -18.038 18.585 31.437 1.00 93.56 92 ALA A CA 1
ATOM 656 C C . ALA A 1 92 ? -18.093 18.613 29.899 1.00 93.56 92 ALA A C 1
ATOM 658 O O . ALA A 1 92 ? -18.468 19.629 29.317 1.00 93.56 92 ALA A O 1
ATOM 659 N N . HIS A 1 93 ? -17.759 17.502 29.230 1.00 94.12 93 HIS A N 1
ATOM 660 C CA . HIS A 1 93 ? -17.889 17.394 27.778 1.00 94.12 93 HIS A CA 1
ATOM 661 C C . HIS A 1 93 ? -19.348 17.350 27.313 1.00 94.12 93 HIS A C 1
ATOM 663 O O . HIS A 1 93 ? -19.644 17.995 26.310 1.00 94.12 93 HIS A O 1
ATOM 669 N N . VAL A 1 94 ? -20.229 16.629 28.014 1.00 93.19 94 VAL A N 1
ATOM 670 C CA . VAL A 1 94 ? -21.672 16.578 27.705 1.00 93.19 94 VAL A CA 1
ATOM 671 C C . VAL A 1 94 ? -22.302 17.961 27.855 1.00 93.19 94 VAL A C 1
ATOM 673 O O . VAL A 1 94 ? -22.841 18.483 26.884 1.00 93.19 94 VAL A O 1
ATOM 676 N N . ARG A 1 95 ? -22.126 18.599 29.018 1.00 92.56 95 ARG A N 1
ATOM 677 C CA . ARG A 1 95 ? -22.673 19.936 29.310 1.00 92.56 95 ARG A CA 1
ATOM 678 C C . ARG A 1 95 ? -22.225 20.981 28.307 1.00 92.56 95 ARG A C 1
ATOM 680 O O . ARG A 1 95 ? -23.033 21.749 27.802 1.00 92.56 95 ARG A O 1
ATOM 687 N N . ALA A 1 96 ? -20.934 20.971 27.978 1.00 90.69 96 ALA A N 1
ATOM 688 C CA . ALA A 1 96 ? -20.408 21.858 26.956 1.00 90.69 96 ALA A CA 1
ATOM 689 C C . ALA A 1 96 ? -21.134 21.648 25.620 1.00 90.69 96 ALA A C 1
ATOM 691 O O . ALA A 1 96 ? -21.581 22.618 25.026 1.00 90.69 96 ALA A O 1
ATOM 692 N N . LEU A 1 97 ? -21.319 20.404 25.161 1.00 90.38 97 LEU A N 1
ATOM 693 C CA . LEU A 1 97 ? -22.014 20.124 23.898 1.00 90.38 97 LEU A CA 1
ATOM 694 C C . LEU A 1 97 ? -23.473 20.589 23.885 1.00 90.38 97 LEU A C 1
ATOM 696 O O . LEU A 1 97 ? -23.973 20.895 22.807 1.00 90.38 97 LEU A O 1
ATOM 700 N N . GLU A 1 98 ? -24.156 20.675 25.023 1.00 86.69 98 GLU A N 1
ATOM 701 C CA . GLU A 1 98 ? -25.535 21.178 25.099 1.00 86.69 98 GLU A CA 1
ATOM 702 C C . GLU A 1 98 ? -25.611 22.705 25.025 1.00 86.69 98 GLU A C 1
ATOM 704 O O . GLU A 1 98 ? -26.494 23.240 24.360 1.00 86.69 98 GLU A O 1
ATOM 709 N N . THR A 1 99 ? -24.650 23.408 25.626 1.00 83.56 99 THR A N 1
ATOM 710 C CA . THR A 1 99 ? -24.629 24.881 25.677 1.00 83.56 99 THR A CA 1
ATOM 711 C C . THR A 1 99 ? -23.996 25.551 24.457 1.00 83.56 99 THR A C 1
ATOM 713 O O . THR A 1 99 ? -23.966 26.775 24.370 1.00 83.56 99 THR A O 1
ATOM 716 N N . LEU A 1 100 ? -23.404 24.773 23.551 1.00 76.81 100 LEU A N 1
ATOM 717 C CA . LEU A 1 100 ? -22.695 25.295 22.384 1.00 76.81 100 LEU A CA 1
ATOM 718 C C . LEU A 1 100 ? -23.673 25.667 21.263 1.00 76.81 100 LEU A C 1
ATOM 720 O O . LEU A 1 100 ? -24.388 24.785 20.786 1.00 76.81 100 LEU A O 1
ATOM 724 N N . ASP A 1 101 ? -23.650 26.938 20.831 1.00 65.38 101 ASP A N 1
ATOM 725 C CA . ASP A 1 101 ? -24.520 27.427 19.749 1.00 65.38 101 ASP A CA 1
ATOM 726 C C . ASP A 1 101 ? -23.766 27.774 18.444 1.00 65.38 101 ASP A C 1
ATOM 728 O O . ASP A 1 101 ? -24.084 27.165 17.429 1.00 65.38 101 ASP A O 1
ATOM 732 N N . GLU A 1 102 ? -22.722 28.628 18.391 1.00 60.44 102 GLU A N 1
ATOM 733 C CA . GLU A 1 102 ? -22.218 29.062 17.054 1.00 60.44 102 GLU A CA 1
ATOM 734 C C . GLU A 1 102 ? -20.696 29.225 16.823 1.00 60.44 102 GLU A C 1
ATOM 736 O O . GLU A 1 102 ? -20.257 29.026 15.689 1.00 60.44 102 GLU A O 1
ATOM 741 N N . GLU A 1 103 ? -19.843 29.473 17.827 1.00 62.44 103 GLU A N 1
ATOM 742 C CA . GLU A 1 103 ? -18.401 29.737 17.599 1.00 62.44 103 GLU A CA 1
ATOM 743 C C . GLU A 1 103 ? -17.478 28.658 18.187 1.00 62.44 103 GLU A C 1
ATOM 745 O O . GLU A 1 103 ? -16.895 28.805 19.261 1.00 62.44 103 GLU A O 1
ATOM 750 N N . LEU A 1 104 ? -17.321 27.542 17.473 1.00 67.25 104 LEU A N 1
ATOM 751 C CA . LEU A 1 104 ? -16.470 26.434 17.915 1.00 67.25 104 LEU A CA 1
ATOM 752 C C . LEU A 1 104 ? -15.169 26.329 17.128 1.00 67.25 104 LEU A C 1
ATOM 754 O O . LEU A 1 104 ? -15.169 26.121 15.913 1.00 67.25 104 LEU A O 1
ATOM 758 N N . SER A 1 105 ? -14.044 26.340 17.847 1.00 83.62 105 SER A N 1
ATOM 759 C CA . SER A 1 105 ? -12.756 25.981 17.258 1.00 83.62 105 SER A CA 1
ATOM 760 C C . SER A 1 105 ? -12.739 24.491 16.873 1.00 83.62 105 SER A C 1
ATOM 762 O O . SER A 1 105 ? -13.113 23.641 17.693 1.00 83.62 105 SER A O 1
ATOM 764 N N . PRO A 1 106 ? -12.197 24.120 15.694 1.00 85.19 106 PRO A N 1
ATOM 765 C CA . PRO A 1 106 ? -11.965 22.720 15.325 1.00 85.19 106 PRO A CA 1
ATOM 766 C C . PRO A 1 106 ? -11.189 21.929 16.391 1.00 85.19 106 PRO A C 1
ATOM 768 O O . PRO A 1 106 ? -11.375 20.723 16.557 1.00 85.19 106 PRO A O 1
ATOM 771 N N . VAL A 1 107 ? -10.311 22.600 17.144 1.00 90.06 107 VAL A N 1
ATOM 772 C CA . VAL A 1 107 ? -9.535 21.984 18.231 1.00 90.06 107 VAL A CA 1
ATOM 773 C C . VAL A 1 107 ? -10.437 21.570 19.394 1.00 90.06 107 VAL A C 1
ATOM 775 O O . VAL A 1 107 ? -10.281 20.465 19.918 1.00 90.06 107 VAL A O 1
ATOM 778 N N . GLN A 1 108 ? -11.400 22.416 19.772 1.00 89.94 108 GLN A N 1
ATOM 779 C CA . GLN A 1 108 ? -12.356 22.114 20.839 1.00 89.94 108 GLN A CA 1
ATOM 780 C C . GLN A 1 108 ? -13.245 20.936 20.439 1.00 89.94 108 GLN A C 1
ATOM 782 O O . GLN A 1 108 ? -13.324 19.961 21.184 1.00 89.94 108 GLN A O 1
ATOM 787 N N . MET A 1 109 ? -13.812 20.944 19.228 1.00 91.44 109 MET A N 1
ATOM 788 C CA . MET A 1 109 ? -14.657 19.837 18.754 1.00 91.44 109 MET A CA 1
ATOM 789 C C . MET A 1 109 ? -13.911 18.502 18.698 1.00 91.44 109 MET A C 1
ATOM 791 O O . MET A 1 109 ? -14.411 17.484 19.182 1.00 91.44 109 MET A O 1
ATOM 795 N N . ARG A 1 110 ? -12.658 18.503 18.224 1.00 94.00 110 ARG A N 1
ATOM 796 C CA . ARG A 1 110 ? -11.808 17.301 18.255 1.00 94.00 110 ARG A CA 1
ATOM 797 C C . ARG A 1 110 ? -11.519 16.814 19.676 1.00 94.00 110 ARG A C 1
ATOM 799 O O . ARG A 1 110 ? -11.375 15.609 19.880 1.00 94.00 110 ARG A O 1
ATOM 806 N N . ARG A 1 111 ? -11.455 17.707 20.670 1.00 94.12 111 ARG A N 1
ATOM 807 C CA . ARG A 1 111 ? -11.325 17.320 22.085 1.00 94.12 111 ARG A CA 1
ATOM 808 C C . ARG A 1 111 ? -12.570 16.569 22.572 1.00 94.12 111 ARG A C 1
ATOM 810 O O . ARG A 1 111 ? -12.410 15.531 23.209 1.00 94.12 111 ARG A O 1
ATOM 817 N N . HIS A 1 112 ? -13.776 17.035 22.233 1.00 94.94 112 HIS A N 1
ATOM 818 C CA . HIS A 1 112 ? -15.026 16.333 22.567 1.00 94.94 112 HIS A CA 1
ATOM 819 C C . HIS A 1 112 ? -15.110 14.958 21.885 1.00 94.94 112 HIS A C 1
ATOM 821 O O . HIS A 1 112 ? -15.397 13.966 22.555 1.00 94.94 112 HIS A O 1
ATOM 827 N N . ALA A 1 113 ? -14.764 14.867 20.596 1.00 95.69 113 ALA A N 1
ATOM 828 C CA . ALA A 1 113 ? -14.738 13.594 19.869 1.00 95.69 113 ALA A CA 1
ATOM 829 C C . ALA A 1 113 ? -13.741 12.584 20.479 1.00 95.69 113 ALA A C 1
ATOM 831 O O . ALA A 1 113 ? -14.061 11.410 20.652 1.00 95.69 113 ALA A O 1
ATOM 832 N N . ARG A 1 114 ? -12.549 13.032 20.902 1.00 96.25 114 ARG A N 1
ATOM 833 C CA . ARG A 1 114 ? -11.569 12.166 21.593 1.00 96.25 114 ARG A CA 1
ATOM 834 C C . ARG A 1 114 ? -12.082 11.639 22.936 1.00 96.25 114 ARG A C 1
ATOM 836 O O . ARG A 1 114 ? -11.817 10.482 23.273 1.00 96.25 114 ARG A O 1
ATOM 843 N N . ALA A 1 115 ? -12.802 12.463 23.699 1.00 94.62 115 ALA A N 1
ATOM 844 C CA . ALA A 1 115 ? -13.424 12.033 24.951 1.00 94.62 115 ALA A CA 1
ATOM 845 C C . ALA A 1 115 ? -14.494 10.957 24.692 1.00 94.62 115 ALA A C 1
ATOM 847 O O . ALA A 1 115 ? -14.457 9.898 25.320 1.00 94.62 115 ALA A O 1
ATOM 848 N N . ALA A 1 116 ? -15.357 11.178 23.694 1.00 95.06 116 ALA A N 1
ATOM 849 C CA . ALA A 1 116 ? -16.347 10.206 23.232 1.00 95.06 116 ALA A CA 1
ATOM 850 C C . ALA A 1 116 ? -15.703 8.877 22.789 1.00 95.06 116 ALA A C 1
ATOM 852 O O . ALA A 1 116 ? -16.091 7.806 23.254 1.00 95.06 116 ALA A O 1
ATOM 853 N N . ARG A 1 117 ? -14.633 8.933 21.985 1.00 95.25 117 ARG A N 1
ATOM 854 C CA . ARG A 1 117 ? -13.865 7.752 21.549 1.00 95.25 117 ARG A CA 1
ATOM 855 C C . ARG A 1 117 ? -13.273 6.966 22.715 1.00 95.25 117 ARG A C 1
ATOM 857 O O . ARG A 1 117 ? -13.300 5.736 22.712 1.00 95.25 117 ARG A O 1
ATOM 864 N N . THR A 1 118 ? -12.740 7.672 23.709 1.00 92.00 118 THR A N 1
ATOM 865 C CA . THR A 1 118 ? -12.168 7.054 24.912 1.00 92.00 118 THR A CA 1
ATOM 866 C C . THR A 1 118 ? -13.242 6.342 25.729 1.00 92.00 118 THR A C 1
ATOM 868 O O . THR A 1 118 ? -12.997 5.250 26.238 1.00 92.00 118 THR A O 1
ATOM 871 N N . LEU A 1 119 ? -14.434 6.935 25.835 1.00 91.00 119 LEU A N 1
ATOM 872 C CA . LEU A 1 119 ? -15.569 6.302 26.494 1.00 91.00 119 LEU A CA 1
ATOM 873 C C . LEU A 1 119 ? -16.046 5.062 25.730 1.00 91.00 119 LEU A C 1
ATOM 875 O O . LEU A 1 119 ? -16.183 4.001 26.336 1.00 91.00 119 LEU A O 1
ATOM 879 N N . LEU A 1 120 ? -16.241 5.164 24.413 1.00 91.12 120 LEU A N 1
ATOM 880 C CA . LEU A 1 120 ? -16.692 4.045 23.582 1.00 91.12 120 LEU A CA 1
ATOM 881 C C . LEU A 1 120 ? -15.771 2.825 23.735 1.00 91.12 120 LEU A C 1
ATOM 883 O O . LEU A 1 120 ? -16.247 1.717 23.959 1.00 91.12 120 LEU A O 1
ATOM 887 N N . ALA A 1 121 ? -14.453 3.042 23.738 1.00 88.56 121 ALA A N 1
ATOM 888 C CA . ALA A 1 121 ? -13.466 1.980 23.936 1.00 88.56 121 ALA A CA 1
ATOM 889 C C . ALA A 1 121 ? -13.568 1.270 25.303 1.00 88.56 121 ALA A C 1
ATOM 891 O O . ALA A 1 121 ? -13.121 0.129 25.429 1.00 88.56 121 ALA A O 1
ATOM 892 N N . LYS A 1 122 ? -14.131 1.929 26.327 1.00 86.75 122 LYS A N 1
ATOM 893 C CA . LYS A 1 122 ? -14.429 1.317 27.632 1.00 86.75 122 LYS A CA 1
ATOM 894 C C . LYS A 1 122 ? -15.762 0.568 27.629 1.00 86.75 122 LYS A C 1
ATOM 896 O O . LYS A 1 122 ? -15.850 -0.484 28.245 1.00 86.75 122 LYS A O 1
ATOM 901 N N . LEU A 1 123 ? -16.777 1.081 26.933 1.00 85.81 123 LEU A N 1
ATOM 902 C CA . LEU A 1 123 ? -18.107 0.458 26.870 1.00 85.81 123 LEU A CA 1
ATOM 903 C C . LEU A 1 123 ? -18.138 -0.792 25.987 1.00 85.81 123 LEU A C 1
ATOM 905 O O . LEU A 1 123 ? -18.826 -1.756 26.313 1.00 85.81 123 LEU A O 1
ATOM 909 N N . GLU A 1 124 ? -17.385 -0.792 24.884 1.00 86.38 124 GLU A N 1
ATOM 910 C CA . GLU A 1 124 ? -17.289 -1.917 23.948 1.00 86.38 124 GLU A CA 1
ATOM 911 C C . GLU A 1 124 ? -17.032 -3.275 24.628 1.00 86.38 124 GLU A C 1
ATOM 913 O O . GLU A 1 124 ? -17.801 -4.204 24.373 1.00 86.38 124 GLU A O 1
ATOM 918 N N . PRO A 1 125 ? -16.012 -3.442 25.496 1.00 82.31 125 PRO A N 1
ATOM 919 C CA . PRO A 1 125 ? -15.775 -4.716 26.173 1.00 82.31 125 PRO A CA 1
ATOM 920 C C . PRO A 1 125 ? -16.821 -5.064 27.242 1.00 82.31 125 PRO A C 1
ATOM 922 O O . PRO A 1 125 ? -16.992 -6.247 27.534 1.00 82.31 125 PRO A O 1
ATOM 925 N N . GLU A 1 126 ? -17.510 -4.076 27.815 1.00 83.44 126 GLU A N 1
ATOM 926 C CA . GLU A 1 126 ? -18.498 -4.275 28.885 1.00 83.44 126 GLU A CA 1
ATOM 927 C C . GLU A 1 126 ? -19.858 -4.714 28.321 1.00 83.44 126 GLU A C 1
ATOM 929 O O . GLU A 1 126 ? -20.441 -5.695 28.776 1.00 83.44 126 GLU A O 1
ATOM 934 N N . ILE A 1 127 ? -20.340 -4.039 27.273 1.00 80.12 127 ILE A N 1
ATOM 935 C CA . ILE A 1 127 ? -21.657 -4.285 26.656 1.00 80.12 127 ILE A CA 1
ATOM 936 C C . ILE A 1 127 ? -21.532 -5.287 25.497 1.00 80.12 127 ILE A C 1
ATOM 938 O O . ILE A 1 127 ? -22.269 -6.272 25.398 1.00 80.12 127 ILE A O 1
ATOM 942 N N . GLY A 1 128 ? -20.530 -5.091 24.637 1.00 70.00 128 GLY A N 1
ATOM 943 C CA . GLY A 1 128 ? -20.181 -6.014 23.555 1.00 70.00 128 GLY A CA 1
ATOM 944 C C . GLY A 1 128 ? -19.522 -7.304 24.030 1.00 70.00 128 GLY A C 1
ATOM 945 O O . GLY A 1 128 ? -19.391 -8.263 23.268 1.00 70.00 128 GLY A O 1
ATOM 946 N N . GLY A 1 129 ? -19.163 -7.375 25.312 1.00 66.81 129 GLY A N 1
ATOM 947 C CA . GLY A 1 129 ? -18.366 -8.440 25.907 1.00 66.81 129 GLY A CA 1
ATOM 948 C C . GLY A 1 129 ? -16.960 -8.520 25.330 1.00 66.81 129 GLY A C 1
ATOM 949 O O . GLY A 1 129 ? -16.556 -7.744 24.465 1.00 66.81 129 GLY A O 1
ATOM 950 N N . GLN A 1 130 ? -16.207 -9.514 25.812 1.00 49.69 130 GLN A N 1
ATOM 951 C CA . GLN A 1 130 ? -14.862 -9.802 25.320 1.00 49.69 130 GLN A CA 1
ATOM 952 C C . GLN A 1 130 ? -14.881 -9.791 23.783 1.00 49.69 130 GLN A C 1
ATOM 954 O O . GLN A 1 130 ? -15.627 -10.586 23.195 1.00 49.69 130 GLN A O 1
ATOM 959 N N . PRO A 1 131 ? -14.083 -8.929 23.119 1.00 47.56 131 PRO A N 1
ATOM 960 C CA . PRO A 1 131 ? -14.001 -8.950 21.669 1.00 47.56 131 PRO A CA 1
ATOM 961 C C . PRO A 1 131 ? -13.686 -10.384 21.272 1.00 47.56 131 PRO A C 1
ATOM 963 O O . PRO A 1 131 ? -12.793 -10.976 21.890 1.00 47.56 131 PRO A O 1
ATOM 966 N N . LEU A 1 132 ? -14.423 -10.943 20.292 1.00 41.62 132 LEU A N 1
ATOM 967 C CA . LEU A 1 132 ? -14.163 -12.275 19.732 1.00 41.62 132 LEU A CA 1
ATOM 968 C C . LEU A 1 132 ? -12.658 -12.490 19.761 1.00 41.62 132 LEU A C 1
ATOM 970 O O . LEU A 1 132 ? -11.925 -11.711 19.144 1.00 41.62 132 LEU A O 1
ATOM 974 N N . ARG A 1 133 ? -12.231 -13.446 20.595 1.00 40.41 133 ARG A N 1
ATOM 975 C CA . ARG A 1 133 ? -10.870 -13.671 21.102 1.00 40.41 133 ARG A CA 1
ATOM 976 C C . ARG A 1 133 ? -9.917 -14.012 19.945 1.00 40.41 133 ARG A C 1
ATOM 978 O O . ARG A 1 133 ? -9.434 -15.127 19.821 1.00 40.41 133 ARG A O 1
ATOM 985 N N . ARG A 1 134 ? -9.724 -13.066 19.025 1.00 42.16 134 ARG A N 1
ATOM 986 C CA . ARG A 1 134 ? -9.075 -13.191 17.710 1.00 42.16 134 ARG A CA 1
ATOM 987 C C . ARG A 1 134 ? -8.575 -11.850 17.145 1.00 42.16 134 ARG A C 1
ATOM 989 O O . ARG A 1 134 ? -8.159 -11.819 15.991 1.00 42.16 134 ARG A O 1
ATOM 996 N N . ARG A 1 135 ? -8.523 -10.754 17.923 1.00 44.59 135 ARG A N 1
ATOM 997 C CA . ARG A 1 135 ? -7.952 -9.467 17.445 1.00 44.59 135 ARG A CA 1
ATOM 998 C C . ARG A 1 135 ? -6.640 -8.994 18.085 1.00 44.59 135 ARG A C 1
ATOM 1000 O O . ARG A 1 135 ? -5.970 -8.177 17.466 1.00 44.59 135 ARG A O 1
ATOM 1007 N N . ARG A 1 136 ? -6.171 -9.557 19.210 1.00 40.12 136 ARG A N 1
ATOM 1008 C CA . ARG A 1 136 ? -4.808 -9.256 19.727 1.00 40.12 136 ARG A CA 1
ATOM 1009 C C . ARG A 1 136 ? -3.697 -10.160 19.174 1.00 40.12 136 ARG A C 1
ATOM 1011 O O . ARG A 1 136 ? -2.575 -9.697 19.033 1.00 40.12 136 ARG A O 1
ATOM 1018 N N . ARG A 1 137 ? -4.006 -11.387 18.729 1.00 41.88 137 ARG A N 1
ATOM 1019 C CA . ARG A 1 137 ? -3.042 -12.256 18.012 1.00 41.88 137 ARG A CA 1
ATOM 1020 C C . ARG A 1 137 ? -2.868 -11.921 16.524 1.00 41.88 137 ARG A C 1
ATOM 1022 O O . ARG A 1 137 ? -1.939 -12.417 15.908 1.00 41.88 137 ARG A O 1
ATOM 1029 N N . ARG A 1 138 ? -3.717 -11.059 15.949 1.00 46.34 138 ARG A N 1
ATOM 1030 C CA . ARG A 1 138 ? -3.640 -10.655 14.533 1.00 46.34 138 ARG A CA 1
ATOM 1031 C C . ARG A 1 138 ? -2.958 -9.312 14.280 1.00 46.34 138 ARG A C 1
ATOM 1033 O O . ARG A 1 138 ? -2.746 -8.996 13.124 1.00 46.34 138 ARG A O 1
ATOM 1040 N N . ARG A 1 139 ? -2.570 -8.536 15.298 1.00 46.53 139 ARG A N 1
ATOM 1041 C CA . ARG A 1 139 ? -1.759 -7.329 15.048 1.00 46.53 139 ARG A CA 1
ATOM 1042 C C . ARG A 1 139 ? -0.282 -7.671 14.866 1.00 46.53 139 ARG A C 1
ATOM 1044 O O . ARG A 1 139 ? 0.291 -7.183 13.916 1.00 46.53 139 ARG A O 1
ATOM 1051 N N . LEU A 1 140 ? 0.271 -8.607 15.644 1.00 48.00 140 LEU A N 1
ATOM 1052 C CA . LEU A 1 140 ? 1.638 -9.102 15.425 1.00 48.00 140 LEU A CA 1
ATOM 1053 C C . LEU A 1 140 ? 1.753 -10.041 14.212 1.00 48.00 140 LEU A C 1
ATOM 1055 O O . LEU A 1 140 ? 2.685 -9.888 13.442 1.00 48.00 140 LEU A O 1
ATOM 1059 N N . LEU A 1 141 ? 0.793 -10.946 13.967 1.00 50.59 141 LEU A N 1
ATOM 1060 C CA . LEU A 1 141 ? 0.794 -11.762 12.736 1.00 50.59 141 LEU A CA 1
ATOM 1061 C C . LEU A 1 141 ? 0.316 -11.002 11.488 1.00 50.59 141 LEU A C 1
ATOM 1063 O O . LEU A 1 141 ? 0.664 -11.384 10.381 1.00 50.59 141 LEU A O 1
ATOM 1067 N N . GLY A 1 142 ? -0.489 -9.950 11.648 1.00 50.38 142 GLY A N 1
ATOM 1068 C CA . GLY A 1 142 ? -1.017 -9.161 10.534 1.00 50.38 142 GLY A CA 1
ATOM 1069 C C . GLY A 1 142 ? -0.039 -8.102 10.048 1.00 50.38 142 GLY A C 1
ATOM 1070 O O . GLY A 1 142 ? 0.117 -7.974 8.846 1.00 50.38 142 GLY A O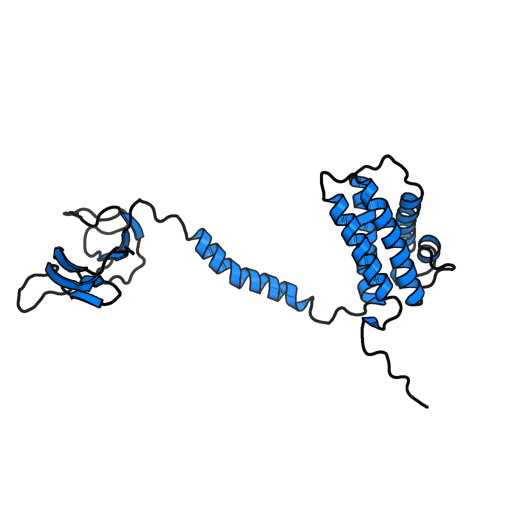 1
ATOM 1071 N N . THR A 1 143 ? 0.670 -7.391 10.934 1.00 53.47 143 THR A N 1
ATOM 1072 C CA . THR A 1 143 ? 1.747 -6.488 10.493 1.00 53.47 143 THR A CA 1
ATOM 1073 C C . THR A 1 143 ? 2.962 -7.273 10.026 1.00 53.47 143 THR A C 1
ATOM 1075 O O . THR A 1 143 ? 3.515 -6.916 9.001 1.00 53.47 143 THR A O 1
ATOM 1078 N N . LEU A 1 144 ? 3.338 -8.372 10.694 1.00 54.31 144 LEU A N 1
ATOM 1079 C CA . LEU A 1 144 ? 4.416 -9.241 10.214 1.00 54.31 144 LEU A CA 1
ATOM 1080 C C . LEU A 1 144 ? 4.039 -9.919 8.896 1.00 54.31 144 LEU A C 1
ATOM 1082 O O . LEU A 1 144 ? 4.891 -10.030 8.037 1.00 54.31 144 LEU A O 1
ATOM 1086 N N . GLY A 1 145 ? 2.776 -10.322 8.714 1.00 59.56 145 GLY A N 1
ATOM 1087 C CA . GLY A 1 145 ? 2.268 -10.889 7.463 1.00 59.56 145 GLY A CA 1
ATOM 1088 C C . GLY A 1 145 ? 2.192 -9.864 6.334 1.00 59.56 145 GLY A C 1
ATOM 1089 O O . GLY A 1 145 ? 2.670 -10.146 5.250 1.00 59.56 145 GLY A O 1
ATOM 1090 N N . VAL A 1 146 ? 1.674 -8.659 6.595 1.00 64.25 146 VAL A N 1
ATOM 1091 C CA . VAL A 1 146 ? 1.629 -7.561 5.614 1.00 64.25 146 VAL A CA 1
ATOM 1092 C C . VAL A 1 146 ? 3.032 -7.062 5.280 1.00 64.25 146 VAL A C 1
ATOM 1094 O O . VAL A 1 146 ? 3.299 -6.786 4.123 1.00 64.25 146 VAL A O 1
ATOM 1097 N N . VAL A 1 147 ? 3.950 -6.996 6.247 1.00 65.50 147 VAL A N 1
ATOM 1098 C CA . VAL A 1 147 ? 5.369 -6.712 5.991 1.00 65.50 147 VAL A CA 1
ATOM 1099 C C . VAL A 1 147 ? 6.023 -7.889 5.265 1.00 65.50 147 VAL A C 1
ATOM 1101 O O . VAL A 1 147 ? 6.738 -7.651 4.318 1.00 65.50 147 VAL A O 1
ATOM 1104 N N . LEU A 1 148 ? 5.745 -9.154 5.584 1.00 73.94 148 LEU A N 1
ATOM 1105 C CA . LEU A 1 148 ? 6.264 -10.300 4.816 1.00 73.94 148 LEU A CA 1
ATOM 1106 C C . LEU A 1 148 ? 5.719 -10.365 3.386 1.00 73.94 148 LEU A C 1
ATOM 1108 O O . LEU A 1 148 ? 6.414 -10.880 2.521 1.00 73.94 148 LEU A O 1
ATOM 1112 N N . THR A 1 149 ? 4.507 -9.868 3.121 1.00 70.75 149 THR A N 1
ATOM 1113 C CA . THR A 1 149 ? 3.934 -9.830 1.765 1.00 70.75 149 THR A CA 1
ATOM 1114 C C . THR A 1 149 ? 4.319 -8.566 1.008 1.00 70.75 149 THR A C 1
ATOM 1116 O O . THR A 1 149 ? 4.618 -8.633 -0.177 1.00 70.75 149 THR A O 1
ATOM 1119 N N . LEU A 1 150 ? 4.321 -7.408 1.671 1.00 76.38 150 LEU A N 1
ATOM 1120 C CA . LEU A 1 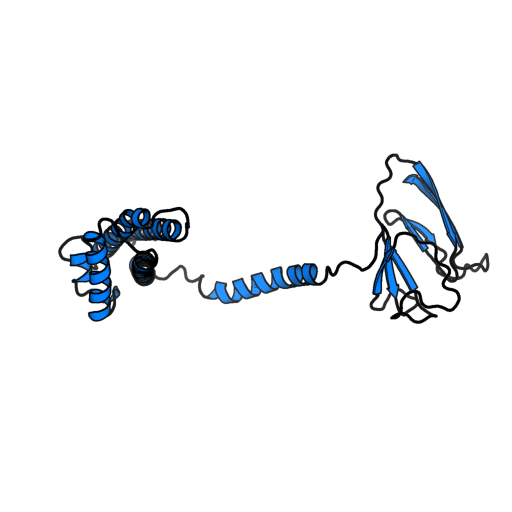150 ? 4.623 -6.124 1.044 1.00 76.38 150 LEU A CA 1
ATOM 1121 C C . LEU A 1 150 ? 6.103 -5.781 1.085 1.00 76.38 150 LEU A C 1
ATOM 1123 O O . LEU A 1 150 ? 6.501 -4.980 0.270 1.00 76.38 150 LEU A O 1
ATOM 1127 N N . ALA A 1 151 ? 6.937 -6.341 1.962 1.00 76.88 151 ALA A N 1
ATOM 1128 C CA . ALA A 1 151 ? 8.381 -6.098 1.931 1.00 76.88 151 ALA A CA 1
ATOM 1129 C C . ALA A 1 151 ? 9.067 -6.722 0.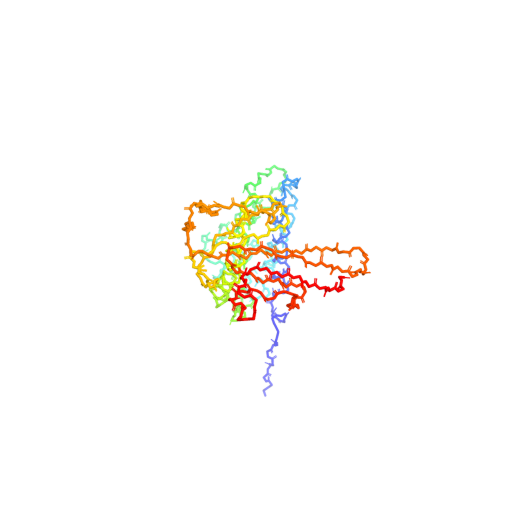716 1.00 76.88 151 ALA A C 1
ATOM 1131 O O . ALA A 1 151 ? 9.897 -6.027 0.161 1.00 76.88 151 ALA A O 1
ATOM 1132 N N . PRO A 1 152 ? 8.761 -7.945 0.238 1.00 74.06 152 PRO A N 1
ATOM 1133 C CA . PRO A 1 152 ? 9.320 -8.418 -1.024 1.00 74.06 152 PRO A CA 1
ATOM 1134 C C . PRO A 1 152 ? 8.748 -7.654 -2.220 1.00 74.06 152 PRO A C 1
ATOM 1136 O O . PRO A 1 152 ? 9.484 -7.428 -3.163 1.00 74.06 152 PRO A O 1
ATOM 1139 N N . VAL A 1 153 ? 7.492 -7.189 -2.173 1.00 75.00 153 VAL A N 1
ATOM 1140 C CA . VAL A 1 153 ? 6.917 -6.329 -3.228 1.00 75.00 153 VAL A CA 1
ATOM 1141 C C . VAL A 1 153 ? 7.516 -4.924 -3.192 1.00 75.00 153 VAL A C 1
ATOM 1143 O O . VAL A 1 153 ? 7.880 -4.396 -4.222 1.00 75.00 153 VAL A O 1
ATOM 1146 N N . ALA A 1 154 ? 7.675 -4.317 -2.023 1.00 71.38 154 ALA A N 1
ATOM 1147 C CA . ALA A 1 154 ? 8.310 -3.019 -1.848 1.00 71.38 154 ALA A CA 1
ATOM 1148 C C . ALA A 1 154 ? 9.813 -3.109 -2.104 1.00 71.38 154 ALA A C 1
ATOM 1150 O O . ALA A 1 154 ? 10.362 -2.184 -2.667 1.00 71.38 154 ALA A O 1
ATOM 1151 N N . ALA A 1 155 ? 10.475 -4.214 -1.753 1.00 66.50 155 ALA A N 1
ATOM 1152 C CA . ALA A 1 155 ? 11.844 -4.497 -2.162 1.00 66.50 155 ALA A CA 1
ATOM 1153 C C . ALA A 1 155 ? 11.912 -4.705 -3.673 1.00 66.50 155 ALA A C 1
ATOM 1155 O O . ALA A 1 155 ? 12.807 -4.160 -4.277 1.00 66.50 155 ALA A O 1
ATOM 1156 N N . TYR A 1 156 ? 10.961 -5.397 -4.302 1.00 67.88 156 TYR A N 1
ATOM 1157 C CA . TYR A 1 156 ? 10.873 -5.502 -5.760 1.00 67.88 156 TYR A CA 1
ATOM 1158 C C . TYR A 1 156 ? 10.670 -4.122 -6.409 1.00 67.88 156 TYR A C 1
ATOM 1160 O O . TYR A 1 156 ? 11.395 -3.792 -7.331 1.00 67.88 156 TYR A O 1
ATOM 1168 N N . LEU A 1 157 ? 9.797 -3.268 -5.865 1.00 66.00 157 LEU A N 1
ATOM 1169 C CA . LEU A 1 157 ? 9.566 -1.892 -6.333 1.00 66.00 157 LEU A CA 1
ATOM 1170 C C . LEU A 1 157 ? 10.726 -0.928 -6.005 1.00 66.00 157 LEU A C 1
ATOM 1172 O O . LEU A 1 157 ? 10.910 0.062 -6.698 1.00 66.00 157 LEU A O 1
ATOM 1176 N N . LEU A 1 158 ? 11.505 -1.183 -4.948 1.00 61.78 158 LEU A N 1
ATOM 1177 C CA . LEU A 1 158 ? 12.719 -0.428 -4.593 1.00 61.78 158 LEU A CA 1
ATOM 1178 C C . LEU A 1 158 ? 13.963 -0.947 -5.339 1.00 61.78 158 LEU A C 1
ATOM 1180 O O . LEU A 1 158 ? 14.938 -0.213 -5.468 1.00 61.78 158 LEU A O 1
ATOM 1184 N N . VAL A 1 159 ? 13.946 -2.209 -5.784 1.00 55.06 159 VAL A N 1
ATOM 1185 C CA . VAL A 1 159 ? 14.984 -2.887 -6.587 1.00 55.06 159 VAL A CA 1
ATOM 1186 C C . VAL A 1 159 ? 14.684 -2.788 -8.085 1.00 55.06 159 VAL A C 1
ATOM 1188 O O . VAL A 1 159 ? 15.603 -2.948 -8.884 1.00 55.06 159 VAL A O 1
ATOM 1191 N N . GLU A 1 160 ? 13.477 -2.372 -8.483 1.00 51.78 160 GLU A N 1
ATOM 1192 C CA . GLU A 1 160 ? 13.225 -1.630 -9.727 1.00 51.78 160 GLU A CA 1
ATOM 1193 C C . GLU A 1 160 ? 13.899 -0.247 -9.645 1.00 51.78 160 GLU A C 1
ATOM 1195 O O . GLU A 1 160 ? 13.309 0.800 -9.893 1.00 51.78 160 GLU A O 1
ATOM 1200 N N . GLY A 1 161 ? 15.193 -0.234 -9.313 1.00 56.19 161 GLY A N 1
ATOM 1201 C CA . GLY A 1 161 ? 16.071 0.748 -9.904 1.00 56.19 161 GLY A CA 1
ATOM 1202 C C . GLY A 1 161 ? 15.890 0.604 -11.405 1.00 56.19 161 GLY A C 1
ATOM 1203 O O . GLY A 1 161 ? 16.022 -0.500 -11.944 1.00 56.19 161 GLY A O 1
ATOM 1204 N N . GLU A 1 162 ? 15.502 1.696 -12.056 1.00 67.75 162 GLU A N 1
ATOM 1205 C CA . GLU A 1 162 ? 15.508 1.777 -13.508 1.00 67.75 162 GLU A CA 1
ATOM 1206 C C . GLU A 1 162 ? 16.834 1.187 -13.987 1.00 67.75 162 GLU A C 1
ATOM 1208 O O . GLU A 1 162 ? 17.904 1.661 -13.599 1.00 67.75 162 GLU A O 1
ATOM 1213 N N . ILE A 1 163 ? 16.768 0.087 -14.747 1.00 80.44 163 ILE A N 1
ATOM 1214 C CA . ILE A 1 163 ? 17.966 -0.485 -15.354 1.00 80.44 163 ILE A CA 1
ATOM 1215 C C . ILE A 1 163 ? 18.561 0.646 -16.199 1.00 80.44 163 ILE A C 1
ATOM 1217 O O . ILE A 1 163 ? 17.876 1.106 -17.118 1.00 80.44 163 ILE A O 1
ATOM 1221 N N . PRO A 1 164 ? 19.773 1.129 -15.885 1.00 87.38 164 PRO A N 1
ATOM 1222 C CA . PRO A 1 164 ? 20.307 2.328 -16.508 1.00 87.38 164 PRO A CA 1
ATOM 1223 C C . PRO A 1 164 ? 20.465 2.120 -18.015 1.00 87.38 164 PRO A C 1
ATOM 1225 O O . PRO A 1 164 ? 20.842 1.035 -18.457 1.00 87.38 164 PRO A O 1
ATOM 1228 N N . GLY A 1 165 ? 20.191 3.167 -18.793 1.00 88.25 165 GLY A N 1
ATOM 1229 C CA . GLY A 1 165 ? 20.254 3.152 -20.256 1.00 88.25 165 GLY A CA 1
ATOM 1230 C C . GLY A 1 165 ? 18.885 3.314 -20.918 1.00 88.25 165 GLY A C 1
ATOM 1231 O O . GLY A 1 165 ? 17.878 3.570 -20.259 1.00 88.25 165 GLY A O 1
ATOM 1232 N N . THR A 1 166 ? 18.854 3.170 -22.240 1.00 90.38 166 THR A N 1
ATOM 1233 C CA . THR A 1 166 ? 17.653 3.290 -23.079 1.00 90.38 166 THR A CA 1
ATOM 1234 C C . THR A 1 166 ? 17.613 2.166 -24.102 1.00 90.38 166 THR A C 1
ATOM 1236 O O . THR A 1 166 ? 18.650 1.605 -24.439 1.00 90.38 166 THR A O 1
ATOM 1239 N N . GLY A 1 167 ? 16.415 1.830 -24.579 1.00 91.19 167 GLY A N 1
ATOM 1240 C CA . GLY A 1 167 ? 16.236 0.894 -25.686 1.00 91.19 167 GLY A CA 1
ATOM 1241 C C . GLY A 1 167 ? 15.517 -0.406 -25.330 1.00 91.19 167 GLY A C 1
ATOM 1242 O O . GLY A 1 167 ? 15.183 -0.658 -24.164 1.00 91.19 167 GLY A O 1
ATOM 1243 N N . PRO A 1 168 ? 15.206 -1.226 -26.350 1.00 92.19 168 PRO A N 1
ATOM 1244 C CA . PRO A 1 168 ? 14.352 -2.396 -26.190 1.00 92.19 168 PRO A CA 1
ATOM 1245 C C . PRO A 1 168 ? 15.087 -3.593 -25.580 1.00 92.19 168 PRO A C 1
ATOM 1247 O O . PRO A 1 168 ? 14.432 -4.516 -25.088 1.00 92.19 168 PRO A O 1
ATOM 1250 N N . TRP A 1 169 ? 16.421 -3.597 -25.582 1.00 94.81 169 TRP A N 1
ATOM 1251 C CA . TRP A 1 169 ? 17.217 -4.721 -25.103 1.00 94.81 169 TRP A CA 1
ATOM 1252 C C . TRP A 1 169 ? 17.554 -4.554 -23.627 1.00 94.81 169 TRP A C 1
ATOM 1254 O O . TRP A 1 169 ? 18.013 -3.500 -23.185 1.00 94.81 169 TRP A O 1
ATOM 1264 N N . ARG A 1 170 ? 17.314 -5.602 -22.839 1.00 95.38 170 ARG A N 1
ATOM 1265 C CA . ARG A 1 170 ? 17.845 -5.731 -21.483 1.00 95.38 170 ARG A CA 1
ATOM 1266 C C . ARG A 1 170 ? 19.104 -6.584 -21.549 1.00 95.38 170 ARG A C 1
ATOM 1268 O O . ARG A 1 170 ? 18.996 -7.801 -21.668 1.00 95.38 170 ARG A O 1
ATOM 1275 N N . ALA A 1 171 ? 20.264 -5.950 -21.447 1.00 96.56 171 ALA A N 1
ATOM 1276 C CA . ALA A 1 171 ? 21.544 -6.627 -21.338 1.00 96.56 171 ALA A CA 1
ATOM 1277 C C . ALA A 1 171 ? 21.796 -7.061 -19.887 1.00 96.56 171 ALA A C 1
ATOM 1279 O O . ALA A 1 171 ? 21.516 -6.320 -18.940 1.00 96.56 171 ALA A O 1
ATOM 1280 N N . ALA A 1 172 ? 22.334 -8.260 -19.715 1.00 96.81 172 ALA A N 1
ATOM 1281 C CA . ALA A 1 172 ? 22.867 -8.786 -18.470 1.00 96.81 172 ALA A CA 1
ATOM 1282 C C . ALA A 1 172 ? 24.308 -9.236 -18.724 1.00 96.81 172 ALA A C 1
ATOM 1284 O O . ALA A 1 172 ? 24.525 -10.188 -19.473 1.00 96.81 172 ALA A O 1
ATOM 1285 N N . TYR A 1 173 ? 25.276 -8.555 -18.115 1.00 97.25 173 TYR A N 1
ATOM 1286 C CA . TYR A 1 173 ? 26.702 -8.856 -18.249 1.00 97.25 173 TYR A CA 1
ATOM 1287 C C . TYR A 1 173 ? 27.215 -9.605 -17.024 1.00 97.25 173 TYR A C 1
ATOM 1289 O O . TYR A 1 173 ? 27.056 -9.129 -15.902 1.00 97.25 173 TYR A O 1
ATOM 1297 N N . PHE A 1 174 ? 27.860 -10.748 -17.232 1.00 97.50 174 PHE A N 1
ATOM 1298 C CA . PHE A 1 174 ? 28.323 -11.652 -16.182 1.00 97.50 174 PHE A CA 1
ATOM 1299 C C . PHE A 1 174 ? 29.858 -11.674 -16.138 1.00 97.50 174 PHE A C 1
ATOM 1301 O O . PHE A 1 174 ? 30.477 -11.875 -17.185 1.00 97.50 174 PHE A O 1
ATOM 1308 N N . PRO A 1 175 ? 30.506 -11.538 -14.965 1.00 96.88 175 PRO A N 1
ATOM 1309 C CA . PRO A 1 175 ? 31.960 -11.689 -14.814 1.00 96.88 175 PRO A CA 1
ATOM 1310 C C . PRO A 1 175 ? 32.461 -13.151 -14.897 1.00 96.88 175 PRO A C 1
ATOM 1312 O O . PRO A 1 175 ? 33.513 -13.486 -14.351 1.00 96.88 175 PRO A O 1
ATOM 1315 N N . ASP A 1 176 ? 31.717 -14.027 -15.573 1.00 94.62 176 ASP A N 1
ATOM 1316 C CA . ASP A 1 176 ? 32.051 -15.423 -15.856 1.00 94.62 176 ASP A CA 1
ATOM 1317 C C . ASP A 1 176 ? 31.546 -15.820 -17.255 1.00 94.62 176 ASP A C 1
ATOM 1319 O O . ASP A 1 176 ? 30.775 -15.088 -17.870 1.00 94.62 176 ASP A O 1
ATOM 1323 N N . ARG A 1 177 ? 31.953 -16.986 -17.770 1.00 91.25 177 ARG A N 1
ATOM 1324 C CA . ARG A 1 177 ? 31.627 -17.446 -19.139 1.00 91.25 177 ARG A CA 1
ATOM 1325 C C . ARG A 1 177 ? 30.350 -18.284 -19.254 1.00 91.25 177 ARG A C 1
ATOM 1327 O O . ARG A 1 177 ? 30.041 -18.745 -20.349 1.00 91.25 177 ARG A O 1
ATOM 1334 N N . HIS A 1 178 ? 29.677 -18.561 -18.148 1.00 91.00 178 HIS A N 1
ATOM 1335 C CA . HIS A 1 178 ? 28.627 -19.572 -18.039 1.00 91.00 178 HIS A CA 1
ATOM 1336 C C . HIS A 1 178 ? 27.269 -18.987 -17.631 1.00 91.00 178 HIS A C 1
ATOM 1338 O O . HIS A 1 178 ? 26.315 -19.746 -17.492 1.00 91.00 178 HIS A O 1
ATOM 1344 N N . LEU A 1 179 ? 27.154 -17.657 -17.515 1.00 93.62 179 LEU A N 1
ATOM 1345 C CA . LEU A 1 179 ? 25.937 -16.957 -17.088 1.00 93.62 179 LEU A CA 1
ATOM 1346 C C . LEU A 1 179 ? 25.510 -17.332 -15.650 1.00 93.62 179 LEU A C 1
ATOM 1348 O O . LEU A 1 179 ? 24.318 -17.324 -15.335 1.00 93.62 179 LEU A O 1
ATOM 1352 N N . GLU A 1 180 ? 26.463 -17.694 -14.783 1.00 92.69 180 GLU A N 1
ATOM 1353 C CA . GLU A 1 180 ? 26.176 -18.259 -13.452 1.00 92.69 180 GLU A CA 1
ATOM 1354 C C . GLU A 1 180 ? 26.288 -17.241 -12.309 1.00 92.69 180 GLU A C 1
ATOM 1356 O O . GLU A 1 180 ? 25.619 -17.381 -11.281 1.00 92.69 180 GLU A O 1
ATOM 1361 N N . SER A 1 181 ? 27.148 -16.230 -12.450 1.00 93.12 181 SER A N 1
ATOM 1362 C CA . SER A 1 181 ? 27.375 -15.223 -11.409 1.00 93.12 181 SER A CA 1
ATOM 1363 C C . SER A 1 181 ? 26.317 -14.115 -11.411 1.00 93.12 181 SER A C 1
ATOM 1365 O O . SER A 1 181 ? 25.386 -14.096 -12.213 1.00 93.12 181 SER A O 1
ATOM 1367 N N . THR A 1 182 ? 26.427 -13.177 -10.469 1.00 93.75 182 THR A N 1
ATOM 1368 C CA . THR A 1 182 ? 25.534 -12.015 -10.405 1.00 93.75 182 THR A CA 1
ATOM 1369 C C . THR A 1 182 ? 25.840 -11.050 -11.557 1.00 93.75 182 THR A C 1
ATOM 1371 O O . THR A 1 182 ? 26.953 -10.519 -11.596 1.00 93.75 182 THR A O 1
ATOM 1374 N N . PRO A 1 183 ? 24.881 -10.770 -12.461 1.00 95.88 183 PRO A N 1
ATOM 1375 C CA . PRO A 1 183 ? 25.127 -9.882 -13.584 1.00 95.88 183 PRO A CA 1
ATOM 1376 C C . PRO A 1 183 ? 24.945 -8.406 -13.229 1.00 95.88 183 PRO A C 1
ATOM 1378 O O . PRO A 1 183 ? 24.240 -8.048 -12.281 1.00 95.88 183 PRO A O 1
ATOM 1381 N N . VAL A 1 184 ? 25.500 -7.550 -14.083 1.00 95.00 184 VAL A N 1
ATOM 1382 C CA . VAL A 1 184 ? 25.140 -6.132 -14.182 1.00 95.00 184 VAL A CA 1
ATOM 1383 C C . VAL A 1 184 ? 24.095 -5.963 -15.279 1.00 95.00 184 VAL A C 1
ATOM 1385 O O . VAL A 1 184 ? 24.284 -6.460 -16.388 1.00 95.00 184 VAL A O 1
ATOM 1388 N N . TYR A 1 185 ? 23.002 -5.261 -14.978 1.00 94.31 185 TYR A N 1
ATOM 1389 C CA . TYR A 1 185 ? 21.936 -4.994 -15.943 1.00 94.31 185 TYR A CA 1
ATOM 1390 C C . TYR A 1 185 ? 22.074 -3.604 -16.565 1.00 94.31 185 TYR A C 1
ATOM 1392 O O . TYR A 1 185 ? 22.259 -2.627 -15.841 1.00 94.31 185 TYR A O 1
ATOM 1400 N N . VAL A 1 186 ? 21.905 -3.518 -17.887 1.00 94.31 186 VAL A N 1
ATOM 1401 C CA . VAL A 1 186 ? 21.913 -2.265 -18.666 1.00 94.31 186 VAL A CA 1
ATOM 1402 C C . VAL A 1 186 ? 20.818 -2.326 -19.743 1.00 94.31 186 VAL A C 1
ATOM 1404 O O . VAL A 1 186 ? 20.473 -3.407 -20.226 1.00 94.31 186 VAL A O 1
ATOM 1407 N N . ARG A 1 187 ? 20.218 -1.184 -20.092 1.00 94.44 187 ARG A N 1
ATOM 1408 C CA . ARG A 1 187 ? 19.306 -1.038 -21.237 1.00 94.44 187 ARG A CA 1
ATOM 1409 C C . ARG A 1 187 ? 20.063 -0.519 -22.451 1.00 94.44 187 ARG A C 1
ATOM 1411 O O . ARG A 1 187 ? 20.822 0.441 -22.331 1.00 94.44 187 ARG A O 1
ATOM 1418 N N . GLU A 1 188 ? 19.838 -1.154 -23.598 1.00 94.06 188 GLU A N 1
ATOM 1419 C CA . GLU A 1 188 ? 20.571 -0.861 -24.829 1.00 94.06 188 GLU A CA 1
ATOM 1420 C C . GLU A 1 188 ? 19.647 -0.754 -26.050 1.00 94.06 188 GLU A C 1
ATOM 1422 O O . GLU A 1 188 ? 18.670 -1.495 -26.201 1.00 94.06 188 GLU A O 1
ATOM 1427 N N . ASP A 1 189 ? 19.991 0.168 -26.950 1.00 94.06 189 ASP A N 1
ATOM 1428 C CA . ASP A 1 189 ? 19.284 0.402 -28.212 1.00 94.06 189 ASP A CA 1
ATOM 1429 C C . ASP A 1 189 ? 19.697 -0.583 -29.324 1.00 94.06 189 ASP A C 1
ATOM 1431 O O . ASP A 1 189 ? 18.970 -0.762 -30.300 1.00 94.06 189 ASP A O 1
ATOM 1435 N N . SER A 1 190 ? 20.853 -1.244 -29.190 1.00 93.88 190 SER A N 1
ATOM 1436 C CA . SER A 1 190 ? 21.456 -2.087 -30.230 1.00 93.88 190 SER A CA 1
ATOM 1437 C C . SER A 1 190 ? 22.207 -3.280 -29.641 1.00 93.88 190 SER A C 1
ATOM 1439 O O . SER A 1 190 ? 22.789 -3.164 -28.571 1.00 93.88 190 SER A O 1
ATOM 1441 N N . LEU A 1 191 ? 22.242 -4.389 -30.390 1.00 92.69 191 LEU A N 1
ATOM 1442 C CA . LEU A 1 191 ? 23.034 -5.597 -30.102 1.00 92.69 191 LEU A CA 1
ATOM 1443 C C . LEU A 1 191 ? 24.399 -5.617 -30.818 1.00 92.69 191 LEU A C 1
ATOM 1445 O O . LEU A 1 191 ? 25.117 -6.617 -30.786 1.00 92.69 191 LEU A O 1
ATOM 1449 N N . GLN A 1 192 ? 24.748 -4.554 -31.550 1.00 94.19 192 GLN A N 1
ATOM 1450 C CA . GLN A 1 192 ? 25.992 -4.492 -32.317 1.00 94.19 192 GLN A CA 1
ATOM 1451 C C . GLN A 1 192 ? 27.146 -4.012 -31.438 1.00 94.19 192 GLN A C 1
ATOM 1453 O O . GLN A 1 192 ? 27.304 -2.812 -31.209 1.00 94.19 192 GLN A O 1
ATOM 1458 N N . HIS A 1 193 ? 27.995 -4.943 -31.006 1.00 94.12 193 HIS A N 1
ATOM 1459 C CA . HIS A 1 193 ? 29.157 -4.631 -30.181 1.00 94.12 193 HIS A CA 1
ATOM 1460 C C . HIS A 1 193 ? 30.473 -5.044 -30.842 1.00 94.12 193 HIS A C 1
ATOM 1462 O O . HIS A 1 193 ? 30.608 -6.140 -31.382 1.00 94.12 193 HIS A O 1
ATOM 1468 N N . ASN A 1 194 ? 31.468 -4.162 -30.739 1.00 93.31 194 ASN A N 1
ATOM 1469 C CA . ASN A 1 194 ? 32.874 -4.467 -30.982 1.00 93.31 194 ASN A CA 1
ATOM 1470 C C . ASN A 1 194 ? 33.684 -3.974 -29.776 1.00 93.31 194 ASN A C 1
ATOM 1472 O O . ASN A 1 194 ? 34.036 -2.794 -29.692 1.00 93.31 194 ASN A O 1
ATOM 1476 N N . TRP A 1 195 ? 33.899 -4.863 -28.805 1.00 91.88 195 TRP A N 1
ATOM 1477 C CA . TRP A 1 195 ? 34.584 -4.519 -27.556 1.00 91.88 195 TRP A CA 1
ATOM 1478 C C . TRP A 1 195 ? 36.108 -4.479 -27.694 1.00 91.88 195 TRP A C 1
ATOM 1480 O O . TRP A 1 195 ? 36.756 -3.769 -26.926 1.00 91.88 195 TRP A O 1
ATOM 1490 N N . GLU A 1 196 ? 36.673 -5.167 -28.691 1.00 90.44 196 GLU A N 1
ATOM 1491 C CA . GLU A 1 196 ? 38.123 -5.367 -28.821 1.00 90.44 196 GLU A CA 1
ATOM 1492 C C . GLU A 1 196 ? 38.698 -5.896 -27.493 1.00 90.44 196 GLU A C 1
ATOM 1494 O O . GLU A 1 196 ? 38.261 -6.946 -27.031 1.00 90.44 196 GLU A O 1
ATOM 1499 N N . ASP A 1 197 ? 39.601 -5.154 -26.849 1.00 88.69 197 ASP A N 1
ATOM 1500 C CA . ASP A 1 197 ? 40.191 -5.508 -25.550 1.00 88.69 197 ASP A CA 1
ATOM 1501 C C . ASP A 1 197 ? 39.530 -4.778 -24.356 1.00 88.69 197 ASP A C 1
ATOM 1503 O O . ASP A 1 197 ? 40.050 -4.790 -23.236 1.00 88.69 197 ASP A O 1
ATOM 1507 N N . ARG A 1 198 ? 38.411 -4.073 -24.575 1.00 93.50 198 ARG A N 1
ATOM 1508 C CA . ARG A 1 198 ? 37.707 -3.300 -23.536 1.00 93.50 198 ARG A CA 1
ATOM 1509 C C . ARG A 1 198 ? 36.589 -4.120 -22.889 1.00 93.50 198 ARG A C 1
ATOM 1511 O O . ARG A 1 198 ? 35.954 -4.925 -23.560 1.00 93.50 198 ARG A O 1
ATOM 1518 N N . PRO A 1 199 ? 36.285 -3.893 -21.601 1.00 93.94 199 PRO A N 1
ATOM 1519 C CA . PRO A 1 199 ? 35.154 -4.554 -20.971 1.00 93.94 199 PRO A CA 1
ATOM 1520 C C . PRO A 1 199 ? 33.817 -3.976 -21.469 1.00 93.94 199 PRO A C 1
ATOM 1522 O O . PRO A 1 199 ? 33.750 -2.790 -21.810 1.00 93.94 199 PRO A O 1
ATOM 1525 N N . PRO A 1 200 ? 32.731 -4.770 -21.458 1.00 94.06 200 PRO A N 1
ATOM 1526 C CA . PRO A 1 200 ? 31.393 -4.282 -21.796 1.00 94.06 200 PRO A CA 1
ATOM 1527 C C . PRO A 1 200 ? 30.831 -3.309 -20.747 1.00 94.06 200 PRO A C 1
ATOM 1529 O O . PRO A 1 200 ? 29.975 -2.488 -21.057 1.00 94.06 200 PRO A O 1
ATOM 1532 N N . HIS A 1 201 ? 31.316 -3.390 -19.505 1.00 94.62 201 HIS A N 1
ATOM 1533 C CA . HIS A 1 201 ? 30.918 -2.532 -18.394 1.00 94.62 201 HIS A CA 1
ATOM 1534 C C . HIS A 1 201 ? 32.067 -2.427 -17.380 1.00 94.62 201 HIS A C 1
ATOM 1536 O O . HIS A 1 201 ? 32.846 -3.366 -17.237 1.00 94.62 201 HIS A O 1
ATOM 1542 N N . GLU A 1 202 ? 32.169 -1.324 -16.633 1.00 94.06 202 GLU A N 1
ATOM 1543 C CA . GLU A 1 202 ? 33.285 -1.064 -15.699 1.00 94.06 202 GLU A CA 1
ATOM 1544 C C . GLU A 1 202 ? 33.448 -2.121 -14.585 1.00 94.06 202 GLU A C 1
ATOM 1546 O O . GLU A 1 202 ? 34.537 -2.315 -14.054 1.00 94.06 202 GLU A O 1
ATOM 1551 N N . GLN A 1 203 ? 32.363 -2.823 -14.249 1.00 93.94 203 GLN A N 1
ATOM 1552 C CA . GLN A 1 203 ? 32.324 -3.888 -13.235 1.00 93.94 203 GLN A CA 1
ATOM 1553 C C . GLN A 1 203 ? 32.598 -5.289 -13.811 1.00 93.94 203 GLN A C 1
ATOM 1555 O O . GLN A 1 203 ? 32.570 -6.273 -13.072 1.00 93.94 203 GLN A O 1
ATOM 1560 N N . ILE A 1 204 ? 32.829 -5.396 -15.120 1.00 97.00 204 ILE A N 1
ATOM 1561 C CA . ILE A 1 204 ? 33.010 -6.659 -15.836 1.00 97.00 204 ILE A CA 1
ATOM 1562 C C . ILE A 1 204 ? 34.464 -6.741 -16.313 1.00 97.00 204 ILE A C 1
ATOM 1564 O O . ILE A 1 204 ? 35.004 -5.744 -16.794 1.00 97.00 204 ILE A O 1
ATOM 1568 N N . PRO A 1 205 ? 35.142 -7.894 -16.174 1.00 95.00 205 PRO A N 1
ATOM 1569 C CA . PRO A 1 205 ? 36.483 -8.060 -16.715 1.00 95.00 205 PRO A CA 1
ATOM 1570 C C . PRO A 1 205 ? 36.480 -7.976 -18.255 1.00 95.00 205 PRO A C 1
ATOM 1572 O O . PRO A 1 205 ? 35.498 -8.355 -18.890 1.00 95.00 205 PRO A O 1
ATOM 1575 N N . PRO A 1 206 ? 37.586 -7.529 -18.876 1.00 93.06 206 PRO A N 1
ATOM 1576 C CA . PRO A 1 206 ? 37.694 -7.441 -20.336 1.00 93.06 206 PRO A CA 1
ATOM 1577 C C . PRO A 1 206 ? 37.715 -8.807 -21.042 1.00 93.06 206 PRO A C 1
ATOM 1579 O O . PRO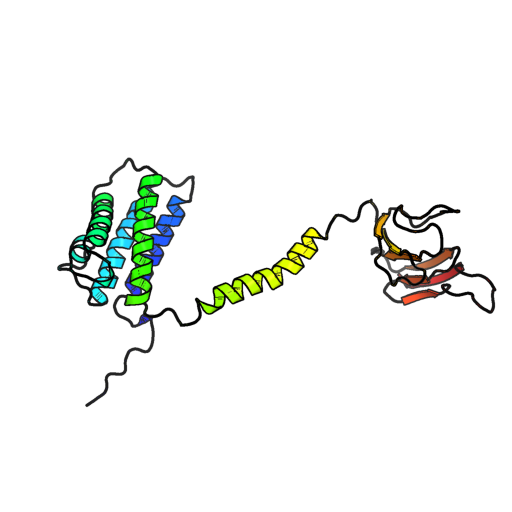 A 1 206 ? 37.445 -8.881 -22.232 1.00 93.06 206 PRO A O 1
ATOM 1582 N N . ASP A 1 207 ? 38.013 -9.891 -20.320 1.00 92.19 207 ASP A N 1
ATOM 1583 C CA . ASP A 1 207 ? 38.046 -11.260 -20.842 1.00 92.19 207 ASP A 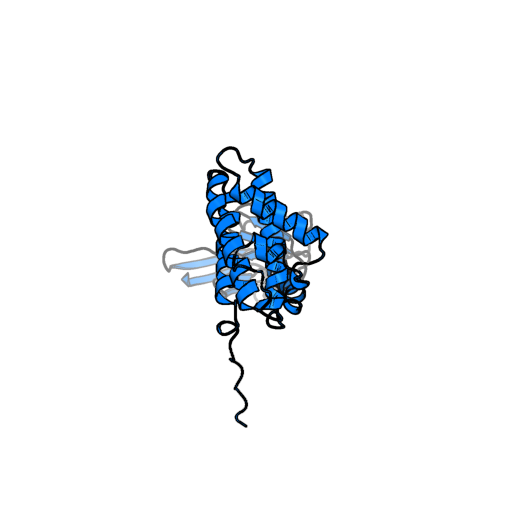CA 1
ATOM 1584 C C . ASP A 1 207 ? 37.263 -12.202 -19.912 1.00 92.19 207 ASP A C 1
ATOM 1586 O O . ASP A 1 207 ? 37.089 -11.925 -18.722 1.00 92.19 207 ASP A O 1
ATOM 1590 N N . LYS A 1 208 ? 36.824 -13.342 -20.455 1.00 92.44 208 LYS A N 1
ATOM 1591 C CA . LYS A 1 208 ? 36.079 -14.408 -19.763 1.00 92.44 208 LYS A CA 1
ATOM 1592 C C . LYS A 1 208 ? 34.763 -13.945 -19.135 1.00 92.44 208 LYS A C 1
ATOM 1594 O O . LYS A 1 208 ? 34.346 -14.502 -18.120 1.00 92.44 208 LYS A O 1
ATOM 1599 N N . PHE A 1 209 ? 34.107 -12.981 -19.765 1.00 95.31 209 PHE A N 1
ATOM 1600 C CA . PHE A 1 209 ? 32.738 -12.600 -19.447 1.00 95.31 209 PHE A CA 1
ATOM 1601 C C . PHE A 1 209 ? 31.739 -13.347 -20.341 1.00 95.31 209 PHE A C 1
ATOM 1603 O O . PHE A 1 209 ? 32.108 -14.017 -21.310 1.00 95.31 209 PHE A O 1
ATOM 1610 N N . SER A 1 210 ? 30.461 -13.215 -20.019 1.00 96.12 210 SER A N 1
ATOM 1611 C CA . SER A 1 210 ? 29.349 -13.612 -20.877 1.00 96.12 210 SER A CA 1
ATOM 1612 C C . SER A 1 210 ? 28.242 -12.572 -20.778 1.00 96.12 210 SER A C 1
ATOM 1614 O O . SER A 1 210 ? 28.219 -11.750 -19.860 1.00 96.12 210 SER A O 1
ATOM 1616 N N . ALA A 1 211 ? 27.356 -12.559 -21.765 1.00 96.38 211 ALA A N 1
ATOM 1617 C CA . ALA A 1 211 ? 26.283 -11.588 -21.843 1.00 96.38 211 ALA A CA 1
ATOM 1618 C C . ALA A 1 211 ? 24.999 -12.254 -22.337 1.00 96.38 211 ALA A C 1
ATOM 1620 O O . ALA A 1 211 ? 25.043 -13.159 -23.174 1.00 96.38 211 ALA A O 1
ATOM 1621 N N . ARG A 1 212 ? 23.862 -11.803 -21.807 1.00 96.81 212 ARG A N 1
ATOM 1622 C CA . ARG A 1 212 ? 22.526 -12.192 -22.262 1.00 96.81 212 ARG A CA 1
ATOM 1623 C C . ARG A 1 212 ? 21.721 -10.942 -22.564 1.00 96.81 212 ARG A C 1
ATOM 1625 O O . ARG A 1 212 ? 21.662 -10.046 -21.727 1.00 96.81 212 ARG A O 1
ATOM 1632 N N . TRP A 1 213 ? 21.071 -10.921 -23.719 1.00 96.94 213 TRP A N 1
ATOM 1633 C CA . TRP A 1 213 ? 20.111 -9.884 -24.067 1.00 96.94 213 TRP A CA 1
ATOM 1634 C C . TRP A 1 213 ? 18.719 -10.485 -24.156 1.00 96.94 213 TRP A C 1
ATOM 1636 O O . TRP A 1 213 ? 18.511 -11.472 -24.855 1.00 96.94 213 TRP A O 1
ATOM 1646 N N . ASP A 1 214 ? 17.782 -9.858 -23.454 1.00 94.81 214 ASP A N 1
ATOM 1647 C CA . ASP A 1 214 ? 16.370 -10.222 -23.457 1.00 94.81 214 ASP A CA 1
ATOM 1648 C C . ASP A 1 214 ? 15.555 -9.043 -24.024 1.00 94.81 214 ASP A C 1
ATOM 1650 O O . ASP A 1 214 ? 15.748 -7.888 -23.623 1.00 94.81 214 ASP 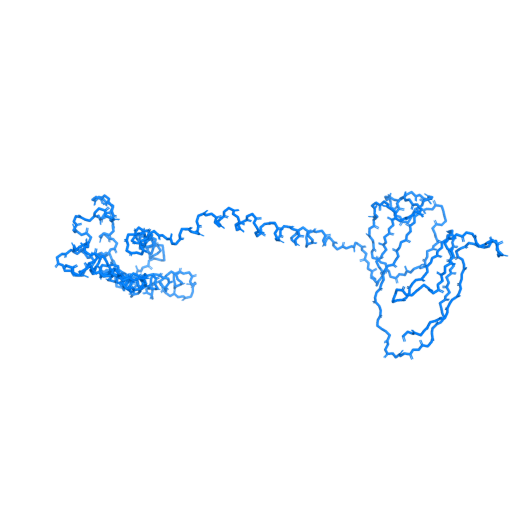A O 1
ATOM 1654 N N . SER A 1 215 ? 14.631 -9.311 -24.948 1.00 93.12 215 SER A N 1
ATOM 1655 C CA . SER A 1 215 ? 13.653 -8.328 -25.432 1.00 93.12 215 SER A CA 1
ATOM 1656 C C . SER A 1 215 ? 12.331 -9.004 -25.785 1.00 93.12 215 SER A C 1
ATOM 1658 O O . SER A 1 215 ? 12.267 -10.218 -25.949 1.00 93.12 215 SER A O 1
ATOM 1660 N N . CYS A 1 216 ? 11.270 -8.208 -25.871 1.00 91.06 216 CYS A N 1
ATOM 1661 C CA . CYS A 1 216 ? 9.951 -8.639 -26.310 1.00 91.06 216 CYS A CA 1
ATOM 1662 C C . CYS A 1 216 ? 9.494 -7.673 -27.400 1.00 91.06 216 CYS A C 1
ATOM 1664 O O . CYS A 1 216 ? 9.414 -6.463 -27.168 1.00 91.06 216 CYS A O 1
ATOM 1666 N N . MET A 1 217 ? 9.240 -8.204 -28.591 1.00 85.12 217 MET A N 1
ATOM 1667 C CA . MET A 1 217 ? 8.861 -7.431 -29.768 1.00 85.12 217 MET A CA 1
ATOM 1668 C C . MET A 1 217 ? 7.581 -8.025 -30.344 1.00 85.12 217 MET A C 1
ATOM 1670 O O . MET A 1 217 ? 7.435 -9.240 -30.403 1.00 85.12 217 MET A O 1
ATOM 1674 N N . VAL A 1 218 ? 6.652 -7.167 -30.759 1.00 86.19 218 VAL A N 1
ATOM 1675 C CA . VAL A 1 218 ? 5.416 -7.597 -31.419 1.00 86.19 218 VAL A CA 1
ATOM 1676 C C . VAL A 1 218 ? 5.606 -7.440 -32.920 1.00 86.19 218 VAL A C 1
ATOM 1678 O O . VAL A 1 218 ? 5.801 -6.323 -33.403 1.00 86.19 218 VAL A O 1
ATOM 1681 N N . VAL A 1 219 ? 5.547 -8.551 -33.649 1.00 85.75 219 VAL A N 1
ATOM 1682 C CA . VAL A 1 219 ? 5.520 -8.556 -35.114 1.00 85.75 219 VAL A CA 1
ATOM 1683 C C . VAL A 1 219 ? 4.062 -8.448 -35.560 1.00 85.75 219 VAL A C 1
ATOM 1685 O O . VAL A 1 219 ? 3.188 -9.113 -35.014 1.00 85.75 219 VAL A O 1
ATOM 1688 N N . ALA A 1 220 ? 3.772 -7.538 -36.493 1.00 86.81 220 ALA A N 1
ATOM 1689 C CA . ALA A 1 220 ? 2.394 -7.222 -36.875 1.00 86.81 220 ALA A CA 1
ATOM 1690 C C . ALA A 1 220 ? 1.710 -8.342 -37.678 1.00 86.81 220 ALA A C 1
ATOM 1692 O O . ALA A 1 220 ? 0.493 -8.494 -37.596 1.00 86.81 220 ALA A O 1
ATOM 1693 N N . GLU A 1 221 ? 2.483 -9.105 -38.452 1.00 90.19 221 GLU A N 1
ATOM 1694 C CA . GLU A 1 221 ? 1.998 -10.170 -39.329 1.00 90.19 221 GLU A CA 1
ATOM 1695 C C . GLU A 1 221 ? 2.958 -11.357 -39.298 1.00 90.19 221 GLU A C 1
ATOM 1697 O O . GLU A 1 221 ? 4.178 -11.170 -39.313 1.00 90.19 221 GLU A O 1
ATOM 1702 N N . THR A 1 222 ? 2.400 -12.567 -39.319 1.00 88.56 222 THR A N 1
ATOM 1703 C CA . THR A 1 222 ? 3.191 -13.796 -39.328 1.00 88.56 222 THR A CA 1
ATOM 1704 C C . THR A 1 222 ? 4.025 -13.891 -40.596 1.00 88.56 222 THR A C 1
ATOM 1706 O O . THR A 1 222 ? 3.480 -13.884 -41.702 1.00 88.56 222 THR A O 1
ATOM 1709 N N . THR A 1 223 ? 5.348 -13.928 -40.444 1.00 89.69 223 THR A N 1
ATOM 1710 C CA . THR A 1 223 ? 6.291 -13.842 -41.569 1.00 89.69 223 THR A CA 1
ATOM 1711 C C . THR A 1 223 ? 7.518 -14.719 -41.305 1.00 89.69 223 THR A C 1
ATOM 1713 O O . THR A 1 223 ? 8.073 -14.654 -40.206 1.00 89.69 223 THR A O 1
ATOM 1716 N N . PRO A 1 224 ? 8.003 -15.499 -42.293 1.00 91.50 224 PRO A N 1
ATOM 1717 C CA . PRO A 1 224 ? 9.269 -16.211 -42.158 1.00 91.50 224 PRO A CA 1
ATOM 1718 C C . PRO A 1 224 ? 10.429 -15.217 -42.029 1.00 91.50 224 PRO A C 1
ATOM 1720 O O . PRO A 1 224 ? 10.583 -14.302 -42.844 1.00 91.50 224 PRO A O 1
ATOM 1723 N N . ALA A 1 225 ? 11.261 -15.410 -41.011 1.00 91.12 225 ALA A N 1
ATOM 1724 C CA . ALA A 1 225 ? 12.413 -14.573 -40.723 1.00 91.12 225 ALA A CA 1
ATOM 1725 C C . ALA A 1 225 ? 13.692 -15.408 -40.668 1.00 91.12 225 ALA A C 1
ATOM 1727 O O . ALA A 1 225 ? 13.745 -16.471 -40.053 1.00 91.12 225 ALA A O 1
ATOM 1728 N N . ILE A 1 226 ? 14.753 -14.879 -41.280 1.00 92.88 226 ILE A N 1
ATOM 1729 C CA . ILE A 1 226 ? 16.095 -15.453 -41.204 1.00 92.88 226 ILE A CA 1
ATOM 1730 C C . ILE A 1 226 ? 16.916 -14.614 -40.235 1.00 92.88 226 ILE A C 1
ATOM 1732 O O . ILE A 1 226 ? 17.154 -13.427 -40.468 1.00 92.88 226 ILE A O 1
ATOM 1736 N N . PHE A 1 227 ? 17.408 -15.255 -39.183 1.00 92.50 227 PHE A N 1
ATOM 1737 C CA . PHE A 1 227 ? 18.339 -14.659 -38.240 1.00 92.50 227 PHE A CA 1
ATOM 1738 C C . PHE A 1 227 ? 19.768 -15.053 -38.588 1.00 92.50 227 PHE A C 1
ATOM 1740 O O . PHE A 1 227 ? 20.050 -16.190 -38.966 1.00 92.50 227 PHE A O 1
ATOM 1747 N N . GLN A 1 228 ? 20.682 -14.099 -38.435 1.00 92.62 228 GLN A N 1
ATOM 1748 C CA . GLN A 1 228 ? 22.117 -14.317 -38.546 1.00 92.62 228 GLN A CA 1
ATOM 1749 C C . GLN A 1 228 ? 22.782 -13.832 -37.272 1.00 92.62 228 GLN A C 1
ATOM 1751 O O . GLN A 1 228 ? 22.487 -12.744 -36.779 1.00 92.62 228 GLN A O 1
ATOM 1756 N N . LEU A 1 229 ? 23.698 -14.642 -36.762 1.00 89.88 229 LEU A N 1
ATOM 1757 C CA . LEU A 1 229 ? 24.425 -14.351 -35.545 1.00 89.88 229 LEU A CA 1
ATOM 1758 C C . LEU A 1 229 ? 25.924 -14.469 -35.817 1.00 89.88 229 LEU A C 1
ATOM 1760 O O . LEU A 1 229 ? 26.382 -15.428 -36.441 1.00 89.88 229 LEU A O 1
ATOM 1764 N N . ASN A 1 230 ? 26.676 -13.477 -35.346 1.00 91.06 230 ASN A N 1
ATOM 1765 C CA . ASN A 1 230 ? 28.127 -13.441 -35.421 1.00 91.06 230 ASN A CA 1
ATOM 1766 C C . ASN A 1 230 ? 28.685 -12.925 -34.094 1.00 91.06 230 ASN A C 1
ATOM 1768 O O . ASN A 1 230 ? 28.448 -11.778 -33.719 1.00 91.06 230 ASN A O 1
ATOM 1772 N N . ALA A 1 231 ? 29.418 -13.782 -33.403 1.00 90.19 231 ALA A N 1
ATOM 1773 C CA . ALA A 1 231 ? 30.044 -13.514 -32.130 1.00 90.19 231 ALA A CA 1
ATOM 1774 C C . ALA A 1 231 ? 31.462 -14.083 -32.129 1.00 90.19 231 ALA A C 1
ATOM 1776 O O . ALA A 1 231 ? 31.740 -15.138 -32.697 1.00 90.19 231 ALA A O 1
ATOM 1777 N N . ASN A 1 232 ? 32.344 -13.374 -31.440 1.00 87.88 232 ASN A N 1
ATOM 1778 C CA . ASN A 1 232 ? 33.607 -13.898 -30.958 1.00 87.88 232 ASN A CA 1
ATOM 1779 C C . ASN A 1 232 ? 33.542 -13.717 -29.436 1.00 87.88 232 ASN A C 1
ATOM 1781 O O . ASN A 1 232 ? 33.679 -12.605 -28.944 1.00 87.88 232 ASN A O 1
ATOM 1785 N N . ASP A 1 233 ? 33.171 -14.724 -28.655 1.00 85.69 233 ASP A N 1
ATOM 1786 C CA . ASP A 1 233 ? 33.517 -16.130 -28.852 1.00 85.69 233 ASP A CA 1
ATOM 1787 C C . ASP A 1 233 ? 32.330 -17.026 -29.286 1.00 85.69 233 ASP A C 1
ATOM 1789 O O . ASP A 1 233 ? 32.251 -17.421 -30.441 1.00 85.69 233 ASP A O 1
ATOM 1793 N N . GLY A 1 234 ? 31.413 -17.388 -28.383 1.00 91.00 234 GLY A N 1
ATOM 1794 C CA . GLY A 1 234 ? 30.291 -18.306 -28.633 1.00 91.00 234 GLY A CA 1
ATOM 1795 C C . GLY A 1 234 ? 28.960 -17.647 -28.328 1.00 91.00 234 GLY A C 1
ATOM 1796 O O . GLY A 1 234 ? 28.911 -16.710 -27.536 1.00 91.00 234 GLY A O 1
ATOM 1797 N N . ALA A 1 235 ? 27.893 -18.112 -28.971 1.00 92.75 235 ALA A N 1
ATOM 1798 C CA . ALA A 1 235 ? 26.589 -17.478 -28.846 1.00 92.75 235 ALA A CA 1
ATOM 1799 C C . ALA A 1 235 ? 25.444 -18.415 -29.236 1.00 92.75 235 ALA A C 1
ATOM 1801 O O . ALA A 1 235 ? 25.628 -19.395 -29.959 1.00 92.75 235 ALA A O 1
ATOM 1802 N N . ARG A 1 236 ? 24.252 -18.086 -28.743 1.00 94.19 236 ARG A N 1
ATOM 1803 C CA . ARG A 1 236 ? 23.017 -18.830 -28.965 1.00 94.19 236 ARG A CA 1
ATOM 1804 C C . ARG A 1 236 ? 21.849 -17.854 -29.100 1.00 94.19 236 ARG A C 1
ATOM 1806 O O . ARG A 1 236 ? 21.866 -16.810 -28.450 1.00 94.19 236 ARG A O 1
ATOM 1813 N N . LEU A 1 237 ? 20.865 -18.187 -29.932 1.00 94.81 237 LEU A N 1
ATOM 1814 C CA . LEU A 1 237 ? 19.653 -17.396 -30.147 1.00 94.81 237 LEU A CA 1
ATOM 1815 C C . LEU A 1 237 ? 18.413 -18.243 -29.870 1.00 94.81 237 LEU A C 1
ATOM 1817 O O . LEU A 1 237 ? 18.276 -19.335 -30.422 1.00 94.81 237 LEU A O 1
ATOM 1821 N N . PHE A 1 238 ? 17.501 -17.682 -29.080 1.00 95.25 238 PHE A N 1
ATOM 1822 C CA . PHE A 1 238 ? 16.168 -18.224 -28.857 1.00 95.25 238 PHE A CA 1
ATOM 1823 C C . PHE A 1 238 ? 15.108 -17.211 -29.279 1.00 95.25 238 PHE A C 1
ATOM 1825 O O . PHE A 1 238 ? 15.270 -16.019 -29.017 1.00 95.25 238 PHE A O 1
ATOM 1832 N N . ILE A 1 239 ? 14.021 -17.696 -29.873 1.00 94.12 239 ILE A N 1
ATOM 1833 C CA . ILE A 1 239 ? 12.820 -16.921 -30.205 1.00 94.12 239 ILE A CA 1
ATOM 1834 C C . ILE A 1 239 ? 11.628 -17.688 -29.634 1.00 94.12 239 ILE A C 1
ATOM 1836 O O . ILE A 1 239 ? 11.513 -18.885 -29.865 1.00 94.12 239 ILE A O 1
ATOM 1840 N N . ASP A 1 240 ? 10.811 -17.042 -28.800 1.00 90.75 240 ASP A N 1
ATOM 1841 C CA . ASP A 1 240 ? 9.666 -17.662 -28.107 1.00 90.75 240 ASP A CA 1
ATOM 1842 C C . ASP A 1 240 ? 9.976 -18.989 -27.380 1.00 90.75 240 ASP A C 1
ATOM 1844 O O . ASP A 1 240 ? 9.120 -19.848 -27.173 1.00 90.75 240 ASP A O 1
ATOM 1848 N N . GLY A 1 241 ? 11.227 -19.136 -26.932 1.00 91.25 241 GLY A N 1
ATOM 1849 C CA . GLY A 1 241 ? 11.732 -20.325 -26.244 1.00 91.25 241 GLY A CA 1
ATOM 1850 C C . GLY A 1 241 ? 12.248 -21.435 -27.166 1.00 91.25 241 GLY A C 1
ATOM 1851 O O . GLY A 1 241 ? 12.838 -22.391 -26.662 1.00 91.25 241 GLY A O 1
ATOM 1852 N N . GLU A 1 242 ? 12.092 -21.309 -28.484 1.00 92.75 242 GLU A N 1
ATOM 1853 C CA . GLU A 1 242 ? 12.691 -22.206 -29.474 1.00 92.75 242 GLU A CA 1
ATOM 1854 C C . GLU A 1 242 ? 14.146 -21.811 -29.762 1.00 92.75 242 GLU A C 1
ATOM 1856 O O . GLU A 1 242 ? 14.458 -20.637 -29.962 1.00 92.75 242 GLU A O 1
ATOM 1861 N N . GLU A 1 243 ? 15.057 -22.788 -29.765 1.00 94.00 243 GLU A N 1
ATOM 1862 C CA . GLU A 1 243 ? 16.475 -22.585 -30.085 1.00 94.00 243 GLU A CA 1
ATOM 1863 C C . GLU A 1 243 ? 16.666 -22.494 -31.606 1.00 94.00 243 GLU A C 1
ATOM 1865 O O . GLU A 1 243 ? 16.622 -23.502 -32.308 1.00 94.00 243 GLU A O 1
ATOM 1870 N N . VAL A 1 244 ? 16.896 -21.282 -32.117 1.00 94.56 244 VAL A N 1
ATOM 1871 C CA . VAL A 1 244 ? 17.037 -21.013 -33.562 1.00 94.56 244 VAL A CA 1
ATOM 1872 C C . VAL A 1 244 ? 18.486 -21.179 -34.026 1.00 94.56 244 VAL A C 1
ATOM 1874 O O . VAL A 1 244 ? 18.750 -21.620 -35.145 1.00 94.56 244 VAL A O 1
ATOM 1877 N N . ILE A 1 245 ? 19.453 -20.809 -33.178 1.00 93.12 245 ILE A N 1
ATOM 1878 C CA . ILE A 1 245 ? 20.890 -20.930 -33.464 1.00 93.12 245 ILE A CA 1
ATOM 1879 C C . ILE A 1 245 ? 21.603 -21.393 -32.197 1.00 93.12 245 ILE A C 1
ATOM 1881 O O . ILE A 1 245 ? 21.587 -20.657 -31.215 1.00 93.12 245 ILE A O 1
ATOM 1885 N N . ASP A 1 246 ? 22.319 -22.521 -32.245 1.00 91.50 246 ASP A N 1
ATOM 1886 C CA . ASP A 1 246 ? 23.278 -22.925 -31.207 1.00 91.50 246 ASP A CA 1
ATOM 1887 C C . ASP A 1 246 ? 24.710 -22.982 -31.748 1.00 91.50 246 ASP A C 1
ATOM 1889 O O . ASP A 1 246 ? 25.106 -23.892 -32.478 1.00 91.50 246 ASP A O 1
ATOM 1893 N N . ALA A 1 247 ? 25.498 -21.975 -31.375 1.00 90.31 247 ALA A N 1
ATOM 1894 C CA . ALA A 1 247 ? 26.920 -21.868 -31.678 1.00 90.31 247 ALA A CA 1
ATOM 1895 C C . ALA A 1 247 ? 27.725 -21.507 -30.414 1.00 90.31 247 ALA A C 1
ATOM 1897 O O . ALA A 1 247 ? 28.716 -20.767 -30.486 1.00 90.31 247 ALA A O 1
ATOM 1898 N N . TRP A 1 248 ? 27.272 -21.985 -29.247 1.00 88.44 248 TRP A N 1
ATOM 1899 C CA . TRP A 1 248 ? 27.877 -21.665 -27.951 1.00 88.44 248 TRP A CA 1
ATOM 1900 C C . TRP A 1 248 ? 29.280 -22.260 -27.811 1.00 88.44 248 TRP A C 1
ATOM 1902 O O . TRP A 1 248 ? 30.253 -21.565 -27.505 1.00 88.44 248 TRP A O 1
ATOM 1912 N N . ASP A 1 249 ? 29.386 -23.550 -28.117 1.00 82.94 249 ASP A N 1
ATOM 1913 C CA . ASP A 1 249 ? 30.637 -24.289 -28.113 1.00 82.94 249 ASP A CA 1
ATOM 1914 C C . ASP A 1 249 ? 31.233 -24.416 -29.514 1.00 82.94 249 ASP A C 1
ATOM 1916 O O . ASP A 1 249 ? 30.604 -24.159 -30.543 1.00 82.94 249 ASP A O 1
ATOM 1920 N N . ARG A 1 250 ? 32.505 -24.819 -29.563 1.00 69.56 250 ARG A N 1
ATOM 1921 C CA . ARG A 1 250 ? 33.195 -25.037 -30.831 1.00 69.56 250 ARG A CA 1
ATOM 1922 C C . ARG A 1 250 ? 32.521 -26.177 -31.587 1.00 69.56 250 ARG A C 1
ATOM 1924 O O . ARG A 1 250 ? 32.619 -27.335 -31.185 1.00 69.56 250 ARG A O 1
ATOM 1931 N N . ASN A 1 251 ? 31.947 -25.863 -32.742 1.00 60.34 251 ASN A N 1
ATOM 1932 C CA . ASN A 1 251 ? 31.445 -26.885 -33.642 1.00 60.34 251 ASN A CA 1
ATOM 1933 C C . ASN A 1 251 ? 32.629 -27.715 -34.180 1.00 60.34 251 ASN A C 1
ATOM 1935 O O . ASN A 1 251 ? 33.540 -27.197 -34.840 1.00 60.34 251 ASN A O 1
ATOM 1939 N N . THR A 1 252 ? 32.628 -29.015 -33.876 1.00 59.03 252 THR A N 1
ATOM 1940 C CA . THR A 1 252 ? 33.696 -29.951 -34.257 1.00 59.03 252 THR A CA 1
ATOM 1941 C C . THR A 1 252 ? 33.800 -30.144 -35.772 1.00 59.03 252 THR A C 1
ATOM 1943 O O . THR A 1 252 ? 34.886 -30.457 -36.262 1.00 59.03 252 THR A O 1
ATOM 1946 N N . ALA A 1 253 ? 32.724 -29.888 -36.525 1.00 60.00 253 ALA A N 1
ATOM 1947 C CA . ALA A 1 253 ? 32.673 -30.032 -37.979 1.00 60.00 253 ALA A CA 1
ATOM 1948 C C . ALA A 1 253 ? 33.153 -28.784 -38.743 1.00 60.00 253 ALA A C 1
ATOM 1950 O O . ALA A 1 253 ? 33.772 -28.916 -39.797 1.00 60.00 253 ALA A O 1
ATOM 1951 N N . THR A 1 254 ? 32.906 -27.571 -38.232 1.00 60.50 254 THR A N 1
ATOM 1952 C CA . THR A 1 254 ? 33.177 -26.315 -38.969 1.00 60.50 254 THR A CA 1
ATOM 1953 C C . THR A 1 254 ? 34.334 -25.486 -38.402 1.00 60.50 254 THR A C 1
ATOM 1955 O O . THR A 1 254 ? 34.734 -24.502 -39.024 1.00 60.50 254 THR A O 1
ATOM 1958 N N . ARG A 1 255 ? 34.901 -25.866 -37.242 1.00 61.44 255 ARG A N 1
ATOM 1959 C CA . ARG A 1 255 ? 35.952 -25.146 -36.476 1.00 61.44 255 ARG A CA 1
ATOM 1960 C C . ARG A 1 255 ? 35.614 -23.701 -36.071 1.00 61.44 255 ARG A C 1
ATOM 1962 O O . ARG A 1 255 ? 36.427 -23.087 -35.376 1.00 61.44 255 ARG A O 1
ATOM 1969 N N . ARG A 1 256 ? 34.455 -23.171 -36.472 1.00 61.38 256 ARG A N 1
ATOM 1970 C CA . ARG A 1 256 ? 33.953 -21.831 -36.143 1.00 61.38 256 ARG A CA 1
ATOM 1971 C C . ARG A 1 256 ? 33.159 -21.886 -34.832 1.00 61.38 256 ARG A C 1
ATOM 1973 O O . ARG A 1 256 ? 32.499 -22.885 -34.553 1.00 61.38 256 ARG A O 1
ATOM 1980 N N . LYS A 1 257 ? 33.265 -20.827 -34.033 1.00 75.69 257 LYS A N 1
ATOM 1981 C CA . LYS A 1 257 ? 32.511 -20.593 -32.793 1.00 75.69 257 LYS A CA 1
ATOM 1982 C C . LYS A 1 257 ? 31.678 -19.322 -33.002 1.00 75.69 257 LYS A C 1
ATOM 1984 O O . LYS A 1 257 ? 32.098 -18.482 -33.796 1.00 75.69 257 LYS A O 1
ATOM 1989 N N . GLY A 1 258 ? 30.493 -19.241 -32.399 1.00 82.12 258 GLY A N 1
ATOM 1990 C CA . GLY A 1 258 ? 29.699 -18.009 -32.375 1.00 82.12 258 GLY A CA 1
ATOM 1991 C C . GLY A 1 258 ? 29.135 -17.531 -33.715 1.00 82.12 258 GLY A C 1
ATOM 1992 O O . GLY A 1 258 ? 28.677 -16.401 -33.788 1.00 82.12 258 GLY A O 1
ATOM 1993 N N . PHE A 1 259 ? 29.136 -18.347 -34.773 1.00 87.50 259 PHE A N 1
ATOM 1994 C CA . PHE A 1 259 ? 28.520 -17.995 -36.057 1.00 87.50 259 PHE A CA 1
ATOM 1995 C C . PHE A 1 259 ? 27.403 -18.970 -36.420 1.00 87.50 259 PHE A C 1
ATOM 1997 O O . PHE A 1 259 ? 27.615 -20.185 -36.376 1.00 87.50 259 PHE A O 1
ATOM 2004 N N . GLY A 1 260 ? 26.257 -18.452 -36.862 1.00 87.50 260 GLY A N 1
ATOM 2005 C CA . GLY A 1 260 ? 25.155 -19.277 -37.342 1.00 87.50 260 GLY A CA 1
ATOM 2006 C C . GLY A 1 260 ? 24.059 -18.488 -38.050 1.00 87.50 260 GLY A C 1
ATOM 2007 O O . GLY A 1 260 ? 24.015 -17.258 -38.004 1.00 87.50 260 GLY A O 1
ATOM 2008 N N . SER A 1 261 ? 23.174 -19.226 -38.710 1.00 90.75 261 SER A N 1
ATOM 2009 C CA . SER A 1 261 ? 21.939 -18.712 -39.293 1.00 90.75 261 SER A CA 1
ATOM 2010 C C . SER A 1 261 ? 20.813 -19.704 -39.047 1.00 90.75 261 SER A C 1
ATOM 2012 O O . SER A 1 261 ? 21.048 -20.907 -39.171 1.00 90.75 261 SER A O 1
ATOM 2014 N N . GLY A 1 262 ? 19.616 -19.211 -38.761 1.00 90.00 262 GLY A N 1
ATOM 2015 C CA . GLY A 1 262 ? 18.424 -20.035 -38.582 1.00 90.00 262 GLY A CA 1
ATOM 2016 C C . GLY A 1 262 ? 17.194 -19.314 -39.114 1.00 90.00 262 GLY A C 1
ATOM 2017 O O . GLY A 1 262 ? 17.176 -18.085 -39.189 1.00 90.00 262 GLY A O 1
ATOM 2018 N N . GLU A 1 263 ? 16.202 -20.086 -39.529 1.00 92.69 263 GLU A N 1
ATOM 2019 C CA . GLU A 1 263 ? 14.927 -19.592 -40.041 1.00 92.69 263 GLU A CA 1
ATOM 2020 C C . GLU A 1 263 ? 13.822 -19.999 -39.069 1.00 92.69 263 GLU A C 1
ATOM 2022 O O . GLU A 1 263 ? 13.822 -21.130 -38.583 1.00 92.69 263 GLU A O 1
ATOM 2027 N N . ILE A 1 264 ? 12.912 -19.075 -38.774 1.00 93.19 264 ILE A N 1
ATOM 2028 C CA . ILE A 1 264 ? 11.740 -19.313 -37.930 1.00 93.19 264 ILE A CA 1
ATOM 2029 C C . ILE A 1 264 ? 10.570 -18.458 -38.427 1.00 93.19 264 ILE A C 1
ATOM 2031 O O . ILE A 1 264 ? 10.770 -17.409 -39.042 1.00 93.19 264 ILE A O 1
ATOM 2035 N N . GLU A 1 265 ? 9.348 -18.915 -38.182 1.00 90.88 265 GLU A N 1
ATOM 2036 C CA . GLU A 1 265 ? 8.123 -18.159 -38.437 1.00 90.88 265 GLU A CA 1
ATOM 2037 C C . GLU A 1 265 ? 7.793 -17.308 -37.196 1.00 90.88 265 GLU A C 1
ATOM 2039 O O . GLU A 1 265 ? 7.679 -17.857 -36.101 1.00 90.88 265 GLU A O 1
ATOM 2044 N N . LEU A 1 266 ? 7.718 -15.979 -37.355 1.00 87.06 266 LEU A N 1
ATOM 2045 C CA . LEU A 1 266 ? 7.414 -15.017 -36.277 1.00 87.06 266 LEU A CA 1
ATOM 2046 C C . LEU A 1 266 ? 5.921 -14.711 -36.165 1.00 87.06 266 LEU A C 1
ATOM 2048 O O . LEU A 1 266 ? 5.238 -14.825 -37.204 1.00 87.06 266 LEU A O 1
#

pLDDT: mean 82.98, std 15.34, range [37.41, 97.5]

Sequence (266 aa):
MAATKEPRGLSARPGWSDLCRAADELHAAEILLQDPVAAPRTALPHLRAFWQAAAQAGAAAGQAGADAGPESWLEGANAALGSAGQRKDLLAHVRALETLDEELSPVQMRRHARAARTLLAKLEPEIGGQPLRRRRRRRLLGTLGVVLTLAPVAAYLLVEGEIPGTGPWRAAYFPDRHLESTPVYVREDSLQHNWEDRPPHEQIPPDKFSARWDSCMVVAETTPAIFQLNANDGARLFIDGEEVIDAWDRNTATRRKGFGSGEIEL